Protein 3SY1 (pdb70)

Radius of gyration: 16.98 Å; Cα contacts (8 Å, |Δi|>4): 430; chains: 1; bounding box: 40×41×45 Å

Nearest PDB structures (foldseek):
  3sy1-assembly1_A  TM=1.004E+00  e=2.330E-46  Escherichia coli K-12
  7ubp-assembly1_A  TM=1.000E+00  e=3.540E-42  Escherichia coli
  7uat-assembly1_A  TM=1.000E+00  e=3.975E-42  Escherichia coli
  1w8g-assembly1_A  TM=1.001E+00  e=5.313E-42  Escherichia coli K-12
  7uau-assembly1_A  TM=1.001E+00  e=1.066E-41  Escherichia coli

GO terms:
  GO:0005829 cytosol (C, IDA)
  GO:0030170 pyridoxal phosphate binding (F, IDA)

Organism: Escherichia coli (strain K12) (NCBI:txid83333)

B-factor: mean 14.1, std 10.03, range [3.74, 104.75]

Foldseek 3Di:
DADQLLVLVVVVLVVLQVLQVVLVHHSLLAAEEEEQEPHDLVLVVSVVVSPDAHYEYADQVRQLVSQVVCVVVVDDRHAYEYEHDDDPVRLLSCLDGHQEYAFDADLVSLQSSLVNRDPVDAAREYAQEAAQADPPDPGGHHLVCCVVNVVSSCPRVSYDYQYHEYDYDDDDDLVVLLVSLLVRLVSLVVVPVPDPNNRAYEYEEPVSSSSNSSNPHRYYYYYCSNRND

Secondary structure (DSSP, 8-state):
---HHHHHHHHHHHHHHHHHHHTT--GGG-EEEEE-TT--HHHHHHHHHTT--EEEESSHHHHHHHHHHHHHHT--S-EEEE-SPPPGGGHHHHHHH-SEEEEE--HHHHHHHHHHS-TTSPPEEEEEEB--S-TT--SSB-GGGHHHHHHHHTT-TTEEEEEEE--PPP-S-HHHHHHHHHHHHHHHHHHHTTSTT--EEE---STTHHHHHHHT--EEEESHHHH--

CATH classification: 3.20.20.10

Solvent-accessible surface area: 11160 Å² total; per-residue (Å²): 247,117,57,113,17,14,90,35,0,45,87,8,84,95,93,9,39,55,1,0,88,149,48,73,37,49,42,147,82,15,53,20,1,0,27,0,81,94,40,80,26,76,13,0,44,68,0,23,123,25,45,9,101,15,0,6,1,58,116,4,89,48,0,0,71,13,3,94,76,3,114,148,116,52,50,114,58,28,69,10,3,1,31,0,74,7,85,54,123,85,0,132,49,0,0,65,33,2,46,10,0,18,16,1,27,77,77,180,3,0,47,87,0,15,105,19,16,29,100,142,55,90,52,0,20,0,0,0,13,0,17,28,39,32,169,149,36,196,45,12,13,99,67,102,87,7,90,144,13,0,43,28,1,48,141,25,106,62,14,98,7,47,0,0,4,11,102,25,28,135,59,104,102,112,111,101,26,69,55,6,4,102,62,0,19,92,16,10,53,22,0,101,115,119,46,93,71,13,68,6,0,13,5,8,91,55,137,27,10,65,1,1,0,38,18,21,0,24,12,0,34,2,20,97,41,0,25,29,127

Structure (mmCIF, N/CA/C/O backbone):
data_3SY1
#
_entry.id   3SY1
#
_cell.length_a   53.715
_cell.length_b   61.695
_cell.length_c   83.234
_cell.angle_alpha   90.000
_cell.angle_beta   90.000
_cell.angle_gamma   90.000
#
_symmetry.space_group_name_H-M   'P 21 21 21'
#
loop_
_entity.id
_entity.type
_entity.pdbx_description
1 polymer 'UPF0001 protein yggS'
2 non-polymer '2-(N-MORPHOLINO)-ETHANESULFONIC ACID'
3 non-polymer 'ACETIC ACID'
4 water water
#
loop_
_atom_site.group_PDB
_atom_site.id
_atom_site.type_symbol
_atom_site.label_atom_id
_atom_site.label_alt_id
_atom_site.label_comp_id
_atom_site.label_asym_id
_atom_site.label_entity_id
_atom_site.label_seq_id
_atom_site.pdbx_PDB_ins_code
_atom_site.Cartn_x
_atom_site.Cartn_y
_atom_site.Cartn_z
_atom_site.occupancy
_atom_site.B_iso_or_equiv
_atom_site.auth_seq_id
_atom_site.auth_comp_id
_atom_site.auth_asym_id
_atom_site.auth_atom_id
_atom_site.pdbx_PDB_model_num
ATOM 1 N N . MET A 1 1 ? -7.411 9.243 47.199 1.00 16.43 1 MET A N 1
ATOM 2 C CA . MET A 1 1 ? -5.972 8.990 47.204 1.00 13.22 1 MET A CA 1
ATOM 3 C C . MET A 1 1 ? -5.323 9.661 45.984 1.00 12.84 1 MET A C 1
ATOM 4 O O . MET A 1 1 ? -5.998 9.974 45.007 1.00 14.18 1 MET A O 1
ATOM 9 N N . MET A 1 2 ? -4.020 9.914 46.068 1.00 11.38 2 MET A N 1
ATOM 10 C CA . MET A 1 2 ? -3.234 10.405 44.934 1.00 10.18 2 MET A CA 1
ATOM 11 C C . MET A 1 2 ? -1.956 9.584 44.913 1.00 9.12 2 MET A C 1
ATOM 12 O O . MET A 1 2 ? -1.465 9.192 45.964 1.00 10.61 2 MET A O 1
ATOM 17 N N . ASN A 1 3 ? -1.381 9.332 43.744 1.00 8.03 3 ASN A N 1
ATOM 18 C CA . ASN A 1 3 ? -0.042 8.752 43.757 1.00 7.47 3 ASN A CA 1
ATOM 19 C C . ASN A 1 3 ? 0.986 9.784 44.243 1.00 7.91 3 ASN A C 1
ATOM 20 O O . ASN A 1 3 ? 0.696 10.980 44.286 1.00 7.88 3 ASN A O 1
ATOM 25 N N . ASP A 1 4 ? 2.171 9.324 44.637 1.00 7.16 4 ASP A N 1
ATOM 26 C CA . ASP A 1 4 ? 3.180 10.223 45.203 1.00 7.40 4 ASP A CA 1
ATOM 27 C C . ASP A 1 4 ? 3.567 11.356 44.259 1.00 6.70 4 ASP A C 1
ATOM 28 O O . ASP A 1 4 ? 3.687 12.509 44.676 1.00 7.38 4 ASP A O 1
ATOM 33 N N . ILE A 1 5 ? 3.781 11.035 42.986 1.00 6.59 5 ILE A N 1
ATOM 34 C CA . ILE A 1 5 ? 4.211 12.056 42.040 1.00 6.46 5 ILE A CA 1
ATOM 35 C C . ILE A 1 5 ? 3.137 13.144 41.885 1.00 6.26 5 ILE A C 1
ATOM 36 O O . ILE A 1 5 ? 3.436 14.340 41.880 1.00 6.26 5 ILE A O 1
ATOM 41 N N . ALA A 1 6 ? 1.879 12.732 41.795 1.00 7.14 6 ALA A N 1
ATOM 42 C CA . ALA A 1 6 ? 0.794 13.695 41.665 1.00 6.68 6 ALA A CA 1
ATOM 43 C C . ALA A 1 6 ? 0.665 14.540 42.927 1.00 7.00 6 ALA A C 1
ATOM 44 O O . ALA A 1 6 ? 0.488 15.754 42.857 1.00 7.04 6 ALA A O 1
ATOM 46 N N . HIS A 1 7 ? 0.779 13.894 44.081 1.00 6.58 7 HIS A N 1
ATOM 47 C CA . HIS A 1 7 ? 0.740 14.602 45.351 1.00 6.75 7 HIS A CA 1
ATOM 48 C C . HIS A 1 7 ? 1.866 15.632 45.409 1.00 6.24 7 HIS A C 1
ATOM 49 O O . HIS A 1 7 ? 1.654 16.796 45.776 1.00 6.99 7 HIS A O 1
ATOM 56 N N . ASN A 1 8 ? 3.073 15.197 45.059 1.00 5.43 8 ASN A N 1
ATOM 57 C CA . ASN A 1 8 ? 4.228 16.080 45.100 1.00 6.15 8 ASN A CA 1
ATOM 58 C C . ASN A 1 8 ? 4.105 17.250 44.133 1.00 6.12 8 ASN A C 1
ATOM 59 O O . ASN A 1 8 ? 4.465 18.374 44.470 1.00 6.80 8 ASN A O 1
ATOM 64 N N . LEU A 1 9 ? 3.602 16.987 42.929 1.00 5.88 9 LEU A N 1
ATOM 65 C CA . LEU A 1 9 ? 3.393 18.067 41.976 1.00 6.39 9 LEU A CA 1
ATOM 66 C C . LEU A 1 9 ? 2.417 19.093 42.534 1.00 6.81 9 LEU A C 1
ATOM 67 O O . LEU A 1 9 ? 2.626 20.295 42.398 1.00 7.34 9 LEU A O 1
ATOM 72 N N . ALA A 1 10 ? 1.358 18.622 43.182 1.00 6.82 10 ALA A N 1
ATOM 73 C CA . ALA A 1 10 ? 0.382 19.552 43.736 1.00 7.49 10 ALA A CA 1
ATOM 74 C C . ALA A 1 10 ? 1.027 20.410 44.826 1.00 7.36 10 ALA A C 1
ATOM 75 O O . ALA A 1 10 ? 0.761 21.616 44.924 1.00 8.08 10 ALA A O 1
ATOM 77 N N . GLN A 1 11 ? 1.877 19.785 45.637 1.00 7.35 11 GLN A N 1
ATOM 78 C CA . GLN A 1 11 ? 2.555 20.492 46.716 1.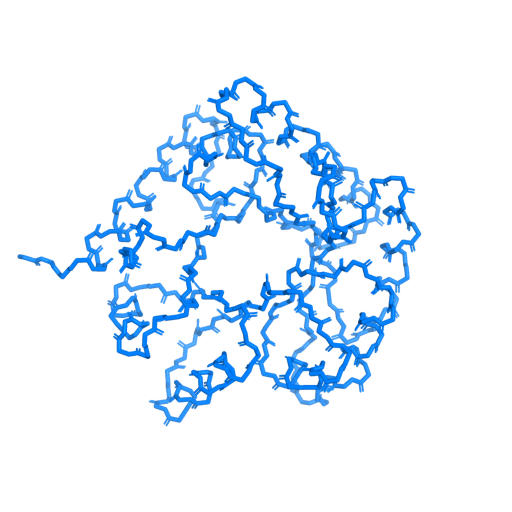00 8.11 11 GLN A CA 1
ATOM 79 C C . GLN A 1 11 ? 3.495 21.558 46.171 1.00 7.11 11 GLN A C 1
ATOM 80 O O . GLN A 1 11 ? 3.510 22.709 46.633 1.00 7.56 11 GLN A O 1
ATOM 86 N N . VAL A 1 12 ? 4.291 21.177 45.181 1.00 6.67 12 VAL A N 1
ATOM 87 C CA . VAL A 1 12 ? 5.255 22.107 44.613 1.00 6.73 12 VAL A CA 1
ATOM 88 C C . VAL A 1 12 ? 4.553 23.273 43.903 1.00 6.59 12 VAL A C 1
ATOM 89 O O . VAL A 1 12 ? 4.934 24.426 44.060 1.00 6.62 12 VAL A O 1
ATOM 93 N N . ARG A 1 13 ? 3.519 22.970 43.129 1.00 6.75 13 ARG A N 1
ATOM 94 C CA . ARG A 1 13 ? 2.759 24.014 42.444 1.00 6.73 13 ARG A CA 1
ATOM 95 C C . ARG A 1 13 ? 2.143 24.993 43.437 1.00 7.43 13 ARG A C 1
ATOM 96 O O . ARG A 1 13 ? 2.116 26.201 43.194 1.00 7.85 13 ARG A O 1
ATOM 104 N N . ASP A 1 14 ? 1.652 24.476 44.562 1.00 7.57 14 ASP A N 1
ATOM 105 C CA . ASP A 1 14 ? 1.046 25.336 45.566 1.00 8.69 14 ASP A CA 1
ATOM 106 C C . ASP A 1 14 ? 2.077 26.248 46.218 1.00 8.21 14 ASP A C 1
ATOM 107 O O . ASP A 1 14 ? 1.808 27.427 46.451 1.00 8.18 14 ASP A O 1
ATOM 112 N N . LYS A 1 15 ? 3.265 25.716 46.497 1.00 7.87 15 LYS A N 1
ATOM 113 C CA . LYS A 1 15 ? 4.339 26.538 47.055 1.00 8.41 15 LYS A CA 1
ATOM 114 C C . LYS A 1 15 ? 4.750 27.636 46.080 1.00 7.66 15 LYS A C 1
ATOM 115 O O . LYS A 1 15 ? 4.978 28.772 46.482 1.00 8.50 15 LYS A O 1
ATOM 121 N N . ILE A 1 16 ? 4.843 27.296 44.795 1.00 6.47 16 ILE A N 1
ATOM 122 C CA . ILE A 1 16 ? 5.183 28.287 43.784 1.00 7.63 16 ILE A CA 1
ATOM 123 C C . ILE A 1 16 ? 4.113 29.361 43.704 1.00 7.95 16 ILE A C 1
ATOM 124 O O . ILE A 1 16 ? 4.427 30.550 43.662 1.00 8.35 16 ILE A O 1
ATOM 129 N N . SER A 1 17 ? 2.854 28.936 43.687 1.00 7.78 17 SER A N 1
ATOM 130 C CA . SER A 1 17 ? 1.739 29.870 43.611 1.00 9.29 17 SER A CA 1
ATOM 131 C C . SER A 1 17 ? 1.746 30.842 44.787 1.00 8.44 17 SER A C 1
ATOM 132 O O . SER A 1 17 ? 1.604 32.051 44.609 1.00 9.07 17 SER A O 1
ATOM 135 N N . ALA A 1 18 ? 1.910 30.308 45.992 1.00 8.05 18 ALA A N 1
ATOM 136 C CA . ALA A 1 18 ? 1.950 31.142 47.187 1.00 8.14 18 ALA A CA 1
ATOM 137 C C . ALA A 1 18 ? 3.114 32.128 47.159 1.00 8.15 18 ALA A C 1
ATOM 138 O O . ALA A 1 18 ? 2.963 33.273 47.567 1.00 9.73 18 ALA A O 1
ATOM 140 N N . ALA A 1 19 ? 4.275 31.684 46.682 1.00 7.18 19 ALA A N 1
ATOM 141 C CA . ALA A 1 19 ? 5.436 32.570 46.612 1.00 7.03 19 ALA A CA 1
ATOM 142 C C . ALA A 1 19 ? 5.203 33.690 45.604 1.00 7.46 19 ALA A C 1
ATOM 143 O O . ALA A 1 19 ? 5.516 34.850 45.868 1.00 8.96 19 ALA A O 1
ATOM 145 N N . ALA A 1 20 ? 4.645 33.342 44.449 1.00 7.57 20 ALA A N 1
ATOM 146 C CA . ALA A 1 20 ? 4.346 34.348 43.437 1.00 7.97 20 ALA A CA 1
ATOM 147 C C . ALA A 1 20 ? 3.409 35.405 44.006 1.00 8.98 20 ALA A C 1
ATOM 148 O O . ALA A 1 20 ? 3.699 36.597 43.965 1.00 9.82 20 ALA A O 1
ATOM 150 N N . THR A 1 21 ? 2.286 34.959 44.556 1.00 9.35 21 THR A N 1
ATOM 151 C CA . THR A 1 21 ? 1.291 35.868 45.093 1.00 10.67 21 THR A CA 1
ATOM 152 C C . THR A 1 21 ? 1.893 36.751 46.183 1.00 11.29 21 THR A C 1
ATOM 153 O O . THR A 1 21 ? 1.655 37.954 46.220 1.00 12.86 21 THR A O 1
ATOM 157 N N . ARG A 1 22 ? 2.704 36.148 47.046 1.00 11.11 22 ARG A N 1
ATOM 158 C CA . ARG A 1 22 ? 3.300 36.873 48.155 1.00 12.29 22 ARG A CA 1
ATOM 159 C C . ARG A 1 22 ? 4.159 38.037 47.669 1.00 12.82 22 ARG A C 1
ATOM 160 O O . ARG A 1 22 ? 4.232 39.077 48.328 1.00 15.12 22 ARG A O 1
ATOM 168 N N . CYS A 1 23 ? 4.809 37.864 46.519 1.00 12.62 23 CYS A N 1
ATOM 169 C CA A CYS A 1 23 ? 5.668 38.943 46.029 0.52 13.19 23 CYS A CA 1
ATOM 170 C CA B CYS A 1 23 ? 5.709 38.856 45.950 0.48 13.54 23 CYS A CA 1
ATOM 171 C C . CYS A 1 23 ? 5.014 39.757 44.918 1.00 14.01 23 CYS A C 1
ATOM 172 O O . CYS A 1 23 ? 5.681 40.479 44.178 1.00 16.24 23 CYS A O 1
ATOM 177 N N . GLY A 1 24 ? 3.689 39.673 44.832 1.00 13.44 24 GLY A N 1
ATOM 178 C CA . GLY A 1 24 ? 2.930 40.526 43.929 1.00 13.66 24 GLY A CA 1
ATOM 179 C C . GLY A 1 24 ? 2.918 40.091 42.478 1.00 14.34 24 GLY A C 1
ATOM 180 O O . GLY A 1 24 ? 2.616 40.881 41.582 1.00 16.01 24 GLY A O 1
ATOM 181 N N . ARG A 1 25 ? 3.229 38.826 42.246 1.00 12.67 25 ARG A N 1
ATOM 182 C CA . ARG A 1 25 ? 3.276 38.281 40.899 1.00 11.56 25 ARG A CA 1
ATOM 183 C C . ARG A 1 25 ? 2.112 37.322 40.704 1.00 11.39 25 ARG A C 1
ATOM 184 O O . ARG A 1 25 ? 1.598 36.766 41.665 1.00 13.21 25 ARG A O 1
ATOM 192 N N . SER A 1 26 ? 1.677 37.135 39.464 1.00 10.88 26 SER A N 1
ATOM 193 C CA . SER A 1 26 ? 0.711 36.084 39.185 1.00 11.16 26 SER A CA 1
ATOM 194 C C . SER A 1 26 ? 1.407 34.727 39.186 1.00 10.79 26 SER A C 1
ATOM 195 O O . SER A 1 26 ? 2.505 34.598 38.657 1.00 10.67 26 SER A O 1
ATOM 198 N N . PRO A 1 27 ? 0.768 33.701 39.773 1.00 10.60 27 PRO A N 1
ATOM 199 C CA . PRO A 1 27 ? 1.349 32.356 39.721 1.00 11.06 27 PRO A CA 1
ATOM 200 C C . PRO A 1 27 ? 1.671 31.928 38.295 1.00 11.68 27 PRO A C 1
ATOM 201 O O . PRO A 1 27 ? 2.598 31.151 38.097 1.00 11.76 27 PRO A O 1
ATOM 205 N N . GLU A 1 28 ? 0.922 32.444 37.324 1.00 12.15 28 GLU A N 1
ATOM 206 C CA . GLU A 1 28 ? 1.121 32.069 35.929 1.00 13.93 28 GLU A CA 1
ATOM 207 C C . GLU A 1 28 ? 2.452 32.571 35.367 1.00 12.48 28 GLU A C 1
ATOM 208 O O . GLU A 1 28 ? 2.896 32.122 34.312 1.00 13.39 28 GLU A O 1
ATOM 214 N N . GLU A 1 29 ? 3.091 33.493 36.080 1.00 9.87 29 GLU A N 1
ATOM 215 C CA . GLU A 1 29 ? 4.390 34.001 35.657 1.00 9.41 29 GLU A CA 1
ATOM 216 C C . GLU A 1 29 ? 5.503 32.987 35.842 1.00 9.08 29 GLU A C 1
ATOM 217 O O . GLU A 1 29 ? 6.575 33.136 35.262 1.00 9.77 29 GLU A O 1
ATOM 223 N N . ILE A 1 30 ? 5.258 31.961 36.653 1.00 9.13 30 ILE A N 1
ATOM 224 C CA . ILE A 1 30 ? 6.304 30.991 36.956 1.00 9.09 30 ILE A CA 1
ATOM 225 C C . ILE A 1 30 ? 6.005 29.647 36.321 1.00 8.94 30 ILE A C 1
ATOM 226 O O . ILE A 1 30 ? 4.948 29.067 36.550 1.00 11.20 30 ILE A O 1
ATOM 231 N N . THR A 1 31 ? 6.953 29.145 35.538 1.00 7.41 31 THR A N 1
ATOM 232 C CA . THR A 1 31 ? 6.820 27.846 34.908 1.00 7.52 31 THR A CA 1
ATOM 233 C C . THR A 1 31 ? 7.559 26.796 35.732 1.00 6.96 31 THR A C 1
ATOM 234 O O . THR A 1 31 ? 8.746 26.958 36.029 1.00 8.31 31 THR A O 1
ATOM 238 N N . LEU A 1 32 ? 6.854 25.732 36.109 1.00 6.60 32 LEU A N 1
ATOM 239 C CA . LEU A 1 32 ? 7.464 24.604 36.789 1.00 6.13 32 LEU A CA 1
ATOM 240 C C . LEU A 1 32 ? 7.961 23.587 35.771 1.00 6.22 32 LEU A C 1
ATOM 241 O O . LEU A 1 32 ? 7.187 23.099 34.939 1.00 7.00 32 LEU A O 1
ATOM 246 N N . VAL A 1 33 ?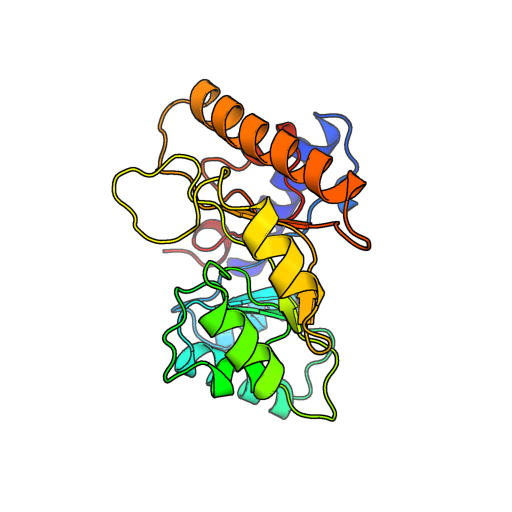 9.245 23.255 35.853 1.00 6.00 33 VAL A N 1
ATOM 247 C CA . VAL A 1 33 ? 9.829 22.221 35.014 1.00 6.24 33 VAL A CA 1
ATOM 248 C C . VAL A 1 33 ? 10.169 21.048 35.924 1.00 5.05 33 VAL A C 1
ATOM 249 O O . VAL A 1 33 ? 10.814 21.229 36.958 1.00 6.21 33 VAL A O 1
ATOM 253 N N . ALA A 1 34 ? 9.726 19.853 35.552 1.00 5.52 34 ALA A N 1
ATOM 254 C CA . ALA A 1 34 ? 10.024 18.649 36.324 1.00 4.59 34 ALA A CA 1
ATOM 255 C C . ALA A 1 34 ? 11.319 18.026 35.831 1.00 5.45 34 ALA A C 1
ATOM 256 O O . ALA A 1 34 ? 11.426 17.634 34.665 1.00 6.08 34 ALA A O 1
ATOM 258 N N . VAL A 1 35 ? 12.299 17.935 36.722 1.00 5.25 35 VAL A N 1
ATOM 259 C CA . VAL A 1 35 ? 13.598 17.371 36.374 1.00 5.16 35 VAL A CA 1
ATOM 260 C C . VAL A 1 35 ? 13.525 15.857 36.485 1.00 5.41 35 VAL A C 1
ATOM 261 O O . VAL A 1 35 ? 13.458 15.303 37.580 1.00 5.88 35 VAL A O 1
ATOM 265 N N . SER A 1 36 ? 13.507 15.191 35.335 1.00 4.97 36 SER A N 1
ATOM 266 C CA . SER A 1 36 ? 13.232 13.758 35.296 1.00 5.02 36 SER A CA 1
ATOM 267 C C . SER A 1 36 ? 14.469 12.890 35.067 1.00 5.88 36 SER A C 1
ATOM 268 O O . SER A 1 36 ? 14.359 11.676 34.895 1.00 6.13 36 SER A O 1
ATOM 271 N N . LYS A 1 37 ? 15.648 13.504 35.094 1.00 6.29 37 LYS A N 1
ATOM 272 C CA . LYS A 1 37 ? 16.879 12.738 34.937 1.00 6.53 37 LYS A CA 1
ATOM 273 C C . LYS A 1 37 ? 16.922 11.585 35.940 1.00 6.85 37 LYS A C 1
ATOM 274 O O . LYS A 1 37 ? 16.570 11.757 37.110 1.00 7.86 37 LYS A O 1
ATOM 280 N N . THR A 1 38 ? 17.361 10.425 35.455 1.00 6.71 38 THR A N 1
ATOM 281 C CA . THR A 1 38 ? 17.477 9.173 36.221 1.00 8.28 38 THR A CA 1
ATOM 282 C C . THR A 1 38 ? 16.152 8.510 36.586 1.00 9.05 38 THR A C 1
ATOM 283 O O . THR A 1 38 ? 16.149 7.423 37.163 1.00 12.23 38 THR A O 1
ATOM 287 N N . LYS A 1 39 ? 15.034 9.147 36.245 1.00 7.16 39 LYS A N 1
ATOM 288 C CA . LYS A 1 39 ? 13.721 8.569 36.538 1.00 7.79 39 LYS A CA 1
ATOM 289 C C . LYS A 1 39 ? 13.160 7.882 35.295 1.00 8.23 39 LYS A C 1
ATOM 290 O O . LYS A 1 39 ? 13.358 8.357 34.186 1.00 9.47 39 LYS A O 1
ATOM 296 N N . PRO A 1 40 ? 12.463 6.753 35.471 1.00 8.10 40 PRO A N 1
ATOM 297 C CA . PRO A 1 40 ? 11.998 6.010 34.292 1.00 8.13 40 PRO A CA 1
ATOM 298 C C . PRO A 1 40 ? 10.844 6.691 33.564 1.00 7.61 40 PRO A C 1
ATOM 299 O O . PRO A 1 40 ? 10.173 7.569 34.124 1.00 7.64 40 PRO A O 1
ATOM 303 N N . ALA A 1 41 ? 10.624 6.281 32.319 1.00 7.87 41 ALA A N 1
ATOM 304 C CA . ALA A 1 41 ? 9.494 6.781 31.556 1.00 8.29 41 ALA A CA 1
ATOM 305 C C . ALA A 1 41 ? 8.182 6.629 32.324 1.00 7.96 41 ALA A C 1
ATOM 306 O O . ALA A 1 41 ? 7.308 7.476 32.215 1.00 9.70 41 ALA A O 1
ATOM 308 N N . SER A 1 42 ? 8.039 5.555 33.097 1.00 7.53 42 SER A N 1
ATOM 309 C CA . SER A 1 42 ? 6.811 5.356 33.873 1.00 8.19 42 SER A CA 1
ATOM 310 C C . SER A 1 42 ? 6.577 6.493 34.876 1.00 7.83 42 SER A C 1
ATOM 311 O O . SER A 1 42 ? 5.437 6.848 35.161 1.00 8.35 42 SER A O 1
ATOM 314 N N . ALA A 1 43 ? 7.653 7.078 35.400 1.00 7.09 43 ALA A N 1
ATOM 315 C CA . ALA A 1 43 ? 7.523 8.179 36.353 1.00 7.01 43 ALA A CA 1
ATOM 316 C C . ALA A 1 43 ? 7.067 9.431 35.612 1.00 7.01 43 ALA A C 1
ATOM 317 O O . ALA A 1 43 ? 6.200 10.170 36.084 1.00 7.65 43 ALA A O 1
ATOM 319 N N . ILE A 1 44 ? 7.658 9.675 34.444 1.00 6.58 44 ILE A N 1
ATOM 320 C CA . ILE A 1 44 ? 7.242 10.798 33.617 1.00 7.08 44 ILE A CA 1
ATOM 321 C C . ILE A 1 44 ? 5.772 10.641 33.220 1.00 7.32 44 ILE A C 1
ATOM 322 O O . ILE A 1 44 ? 5.014 11.606 33.221 1.00 6.62 44 ILE A O 1
ATOM 327 N N . ALA A 1 45 ? 5.364 9.415 32.912 1.00 7.91 45 ALA A N 1
ATOM 328 C CA . ALA A 1 45 ? 3.976 9.149 32.556 1.00 7.81 45 ALA A CA 1
ATOM 329 C C . ALA A 1 45 ? 3.025 9.517 33.706 1.00 7.22 45 ALA A C 1
ATOM 330 O O . ALA A 1 45 ? 1.958 10.079 33.471 1.00 8.21 45 ALA A O 1
ATOM 332 N N . GLU A 1 46 ? 3.396 9.205 34.949 1.00 8.00 46 GLU A N 1
ATOM 333 C CA . GLU A 1 46 ? 2.568 9.636 36.076 1.00 8.04 46 GLU A CA 1
ATOM 334 C C . GLU A 1 46 ? 2.494 11.149 36.166 1.00 7.47 46 GLU A C 1
ATOM 335 O O . GLU A 1 46 ? 1.437 11.706 36.453 1.00 9.15 46 GLU A O 1
ATOM 341 N N . ALA A 1 47 ? 3.618 11.820 35.926 1.00 6.97 47 ALA A N 1
ATOM 342 C CA . ALA A 1 47 ? 3.627 13.275 35.955 1.00 6.65 47 ALA A CA 1
ATOM 343 C C . ALA A 1 47 ? 2.726 13.852 34.867 1.00 7.27 47 ALA A C 1
ATOM 344 O O . ALA A 1 47 ? 1.984 14.801 35.112 1.00 7.64 47 ALA A O 1
ATOM 346 N N . ILE A 1 48 ? 2.784 13.268 33.674 1.00 6.74 48 ILE A N 1
ATOM 347 C CA . ILE A 1 48 ? 1.925 13.691 32.575 1.00 6.94 48 ILE A CA 1
ATOM 348 C C . ILE A 1 48 ? 0.440 13.507 32.921 1.00 7.81 48 ILE A C 1
ATOM 349 O O . ILE A 1 48 ? -0.386 14.375 32.639 1.00 8.79 48 ILE A O 1
ATOM 354 N N . ASP A 1 49 ? 0.117 12.386 33.562 1.00 8.79 49 ASP A N 1
ATOM 355 C CA . ASP A 1 49 ? -1.250 12.087 33.979 1.00 9.80 49 ASP A CA 1
ATOM 356 C C . ASP A 1 49 ? -1.715 13.125 35.011 1.00 9.71 49 ASP A C 1
ATOM 357 O O . ASP A 1 49 ? -2.909 13.409 35.123 1.00 12.04 49 ASP A O 1
ATOM 362 N N . ALA A 1 50 ? -0.758 13.713 35.731 1.00 9.11 50 ALA A N 1
ATOM 363 C CA . ALA A 1 50 ? -1.038 14.767 36.712 1.00 9.35 50 ALA A CA 1
ATOM 364 C C . ALA A 1 50 ? -0.845 16.168 36.118 1.00 10.70 50 ALA A C 1
ATOM 365 O O . ALA A 1 50 ? -0.658 17.149 36.852 1.00 13.00 50 ALA A O 1
ATOM 367 N N . GLY A 1 51 ? -0.864 16.259 34.792 1.00 9.56 51 GLY A N 1
ATOM 368 C CA . GLY A 1 51 ? -0.900 17.544 34.114 1.00 9.40 51 GLY A CA 1
ATOM 369 C C . GLY A 1 51 ? 0.433 18.193 33.778 1.00 8.82 51 GLY A C 1
ATOM 370 O O . GLY A 1 51 ? 0.457 19.257 33.171 1.00 10.51 51 GLY A O 1
ATOM 371 N N . GLN A 1 52 ? 1.540 17.573 34.176 1.00 7.19 52 GLN A N 1
ATOM 372 C CA . GLN A 1 52 ? 2.855 18.146 33.899 1.00 7.11 52 GLN A CA 1
ATOM 373 C C . GLN A 1 52 ? 3.201 17.965 32.422 1.00 7.51 52 GLN A C 1
ATOM 374 O O . GLN A 1 52 ? 2.975 16.898 31.851 1.00 7.85 52 GLN A O 1
ATOM 380 N N . ARG A 1 53 ? 3.731 19.013 31.799 1.00 6.94 53 ARG A N 1
ATOM 381 C CA . ARG A 1 53 ? 4.048 18.950 30.372 1.00 7.88 53 ARG A CA 1
ATOM 382 C C . ARG A 1 53 ? 5.501 19.268 30.032 1.00 7.50 53 ARG A C 1
ATOM 383 O O . ARG A 1 53 ? 5.978 18.912 28.951 1.00 9.16 53 ARG A O 1
ATOM 391 N N . GLN A 1 54 ? 6.202 19.949 30.932 1.00 6.59 54 GLN A N 1
ATOM 392 C CA . GLN A 1 54 ? 7.579 20.336 30.652 1.00 6.33 54 GLN A CA 1
ATOM 393 C C . GLN A 1 54 ? 8.539 19.586 31.557 1.00 5.27 54 GLN A C 1
ATOM 394 O O . GLN A 1 54 ? 8.377 19.5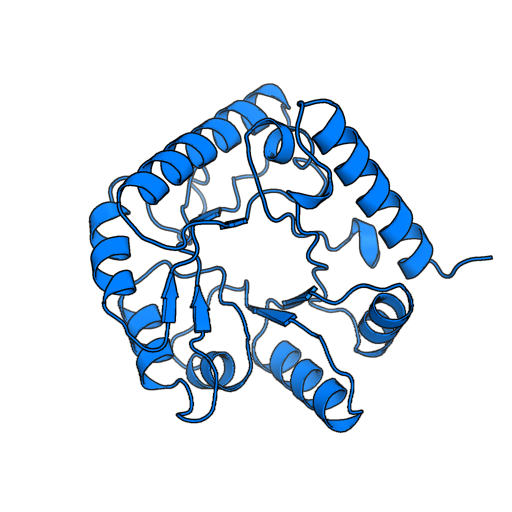71 32.781 1.00 5.97 54 GLN A O 1
ATOM 400 N N . PHE A 1 55 ? 9.535 18.968 30.929 1.00 4.97 55 PHE A N 1
ATOM 401 C CA . PHE A 1 55 ? 10.489 18.099 31.602 1.00 5.21 55 PHE A CA 1
ATOM 402 C C . PHE A 1 55 ? 11.907 18.461 31.243 1.00 5.25 55 PHE A C 1
ATOM 403 O O . PHE A 1 55 ? 12.172 18.911 30.130 1.00 6.74 55 PHE A O 1
ATOM 411 N N . SER A 1 56 ? 12.811 18.276 32.197 1.00 5.62 56 SER A N 1
ATOM 412 C CA . SER A 1 56 ? 14.231 18.550 31.997 1.00 6.35 56 SER A CA 1
ATOM 413 C C . SER A 1 56 ? 15.028 17.266 32.111 1.00 6.96 56 SER A C 1
ATOM 414 O O . SER A 1 56 ? 14.826 16.475 33.034 1.00 8.29 56 SER A O 1
ATOM 417 N N . GLU A 1 57 ? 15.935 17.067 31.165 1.00 5.28 57 GLU A N 1
ATOM 418 C CA . GLU A 1 57 ? 16.817 15.907 31.149 1.00 4.93 57 GLU A CA 1
ATOM 419 C C . GLU A 1 57 ? 18.265 16.380 31.097 1.00 5.43 57 GLU A C 1
ATOM 420 O O . GLU A 1 57 ? 18.566 17.435 30.519 1.00 6.65 57 GLU A O 1
ATOM 426 N N . HIS A 1 58 ? 19.149 15.601 31.713 1.00 5.61 58 HIS A N 1
ATOM 427 C CA . HIS A 1 58 ? 20.541 15.994 31.906 1.00 6.39 58 HIS A CA 1
ATOM 428 C C . HIS A 1 58 ? 21.493 15.196 31.018 1.00 5.97 58 HIS A C 1
ATOM 429 O O . HIS A 1 58 ? 22.612 15.644 30.729 1.00 6.91 58 HIS A O 1
ATOM 436 N N . TYR A 1 59 ? 21.042 14.021 30.588 1.00 5.60 59 TYR A N 1
ATOM 437 C CA . TYR A 1 59 ? 21.865 13.119 29.793 1.00 6.41 59 TYR A CA 1
ATOM 438 C C . TYR A 1 59 ? 21.217 12.911 28.436 1.00 6.75 59 TYR A C 1
ATOM 439 O O . TYR A 1 59 ? 20.025 12.648 28.351 1.00 7.39 59 TYR A O 1
ATOM 448 N N . VAL A 1 60 ? 22.008 13.037 27.378 1.00 6.65 60 VAL A N 1
ATOM 449 C CA . VAL A 1 60 ? 21.460 13.119 26.029 1.00 7.33 60 VAL A CA 1
ATOM 450 C C . VAL A 1 60 ? 20.745 11.841 25.591 1.00 7.29 60 VAL A C 1
ATOM 451 O O . VAL A 1 60 ? 19.584 11.889 25.184 1.00 7.73 60 VAL A O 1
ATOM 455 N N . GLN A 1 61 ? 21.411 10.691 25.682 1.00 7.56 61 GLN A N 1
ATOM 456 C CA . GLN A 1 61 ? 20.783 9.464 25.214 1.00 7.60 61 GLN A CA 1
ATOM 457 C C . GLN A 1 61 ? 19.530 9.125 26.018 1.00 6.74 61 GLN A C 1
ATOM 458 O O . GLN A 1 61 ? 18.494 8.772 25.449 1.00 7.34 61 GLN A O 1
ATOM 464 N N . GLU A 1 62 ? 19.626 9.236 27.342 1.00 6.42 62 GLU A N 1
ATOM 465 C CA . GLU A 1 62 ? 18.480 8.989 28.202 1.00 6.47 62 GLU A CA 1
ATOM 466 C C . GLU A 1 62 ? 17.312 9.875 27.778 1.00 5.63 62 GLU A C 1
ATOM 467 O O . GLU A 1 62 ? 16.175 9.413 27.629 1.00 7.03 62 GLU A O 1
ATOM 473 N N . GLY A 1 63 ? 17.589 11.163 27.600 1.00 5.54 63 GLY A N 1
ATOM 474 C CA . GLY A 1 63 ? 16.547 12.093 27.209 1.00 5.55 63 GLY A CA 1
ATOM 475 C C . GLY A 1 63 ? 15.934 11.793 25.849 1.00 6.27 63 GLY A C 1
ATOM 476 O O . GLY A 1 63 ? 14.716 11.803 25.688 1.00 7.17 63 GLY A O 1
ATOM 477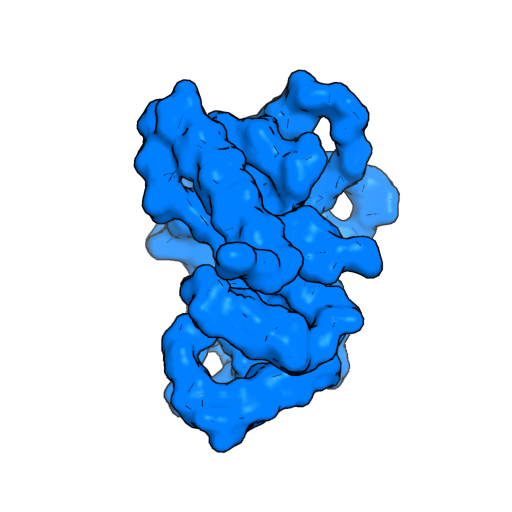 N N . VAL A 1 64 ? 16.778 11.523 24.863 1.00 6.52 64 VAL A N 1
ATOM 478 C CA . VAL A 1 64 ? 16.297 11.205 23.528 1.00 6.63 64 VAL A CA 1
ATOM 479 C C . VAL A 1 64 ? 15.431 9.949 23.537 1.00 6.90 64 VAL A C 1
ATOM 480 O O . VAL A 1 64 ? 14.398 9.897 22.868 1.00 8.13 64 VAL A O 1
ATOM 484 N N . ASP A 1 65 ? 15.832 8.940 24.304 1.00 6.81 65 ASP A N 1
ATOM 485 C CA . ASP A 1 65 ? 15.040 7.714 24.363 1.00 8.24 65 ASP A CA 1
ATOM 486 C C . ASP A 1 65 ? 13.653 7.999 24.942 1.00 7.68 65 ASP A C 1
ATOM 487 O O . ASP A 1 65 ? 12.651 7.477 24.466 1.00 8.66 65 ASP A O 1
ATOM 492 N N . LYS A 1 66 ? 13.592 8.856 25.955 1.00 6.92 66 LYS A N 1
ATOM 493 C CA . LYS A 1 66 ? 12.313 9.232 26.535 1.00 6.22 66 LYS A CA 1
ATOM 494 C C . LYS A 1 66 ? 11.468 10.031 25.547 1.00 6.56 66 LYS A C 1
ATOM 495 O O . LYS A 1 66 ? 10.267 9.802 25.418 1.00 7.44 66 LYS A O 1
ATOM 501 N N . ILE A 1 67 ? 12.096 10.977 24.860 1.00 6.24 67 ILE A N 1
ATOM 502 C CA . ILE A 1 67 ? 11.382 11.790 23.882 1.00 7.30 67 ILE A CA 1
ATOM 503 C C . ILE A 1 67 ? 10.768 10.898 22.799 1.00 7.61 67 ILE A C 1
ATOM 504 O O . ILE A 1 67 ? 9.577 11.018 22.484 1.00 8.29 67 ILE A O 1
ATOM 509 N N . ARG A 1 68 ? 11.564 9.981 22.253 1.00 7.37 68 ARG A N 1
ATOM 510 C CA . ARG A 1 68 ? 11.063 9.045 21.242 1.00 8.37 68 ARG A CA 1
ATOM 511 C C . ARG A 1 68 ? 9.932 8.177 21.788 1.00 9.16 68 ARG A C 1
ATOM 512 O O . ARG A 1 68 ? 8.934 7.947 21.113 1.00 11.20 68 ARG A O 1
ATOM 520 N N . HIS A 1 69 ? 10.090 7.702 23.020 1.00 9.06 69 HIS A N 1
ATOM 521 C CA . HIS A 1 69 ? 9.087 6.858 23.662 1.00 9.63 69 HIS A CA 1
ATOM 522 C C . HIS A 1 69 ? 7.721 7.545 23.691 1.00 9.53 69 HIS A C 1
ATOM 523 O O . HIS A 1 69 ? 6.706 6.964 23.290 1.00 10.49 69 HIS A O 1
ATOM 530 N N . PHE A 1 70 ? 7.688 8.795 24.133 1.00 8.80 70 PHE A N 1
ATOM 531 C CA . PHE A 1 70 ? 6.415 9.493 24.223 1.00 9.05 70 PHE A CA 1
ATOM 532 C C . PHE A 1 70 ? 5.874 9.932 22.864 1.00 10.58 70 PHE A C 1
ATOM 533 O O . PHE A 1 70 ? 4.656 9.962 22.661 1.00 11.65 70 PHE A O 1
ATOM 541 N N . GLN A 1 71 ? 6.770 10.227 21.927 1.00 11.24 71 GLN A N 1
ATOM 542 C CA . GLN A 1 71 ? 6.357 10.480 20.550 1.00 12.63 71 GLN A CA 1
ATOM 543 C C . GLN A 1 71 ? 5.641 9.257 19.991 1.00 13.82 71 GLN A C 1
ATOM 544 O O . GLN A 1 71 ? 4.573 9.371 19.378 1.00 14.92 71 GLN A O 1
ATOM 550 N N . GLU A 1 72 ? 6.218 8.079 20.214 1.00 15.57 72 GLU A N 1
ATOM 551 C CA . GLU A 1 72 ? 5.647 6.839 19.689 1.00 18.38 72 GLU A CA 1
ATOM 552 C C . GLU A 1 72 ? 4.275 6.542 20.294 1.00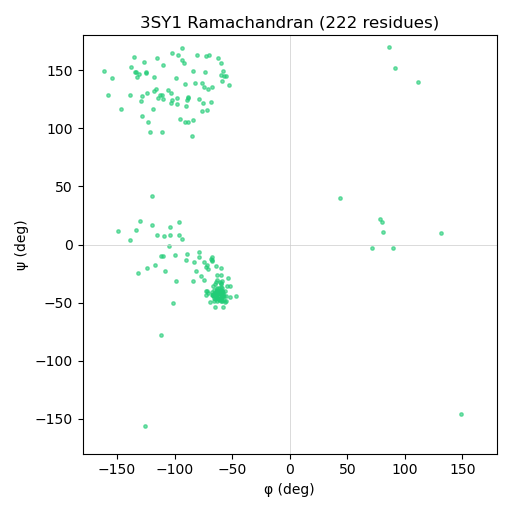 18.15 72 GLU A C 1
ATOM 553 O O . GLU A 1 72 ? 3.410 5.952 19.637 1.00 19.38 72 GLU A O 1
ATOM 559 N N . LEU A 1 73 ? 4.085 6.950 21.549 1.00 17.71 73 LEU A N 1
ATOM 560 C CA . LEU A 1 73 ? 2.810 6.766 22.243 1.00 17.55 73 LEU A CA 1
ATOM 561 C C . LEU A 1 73 ? 1.787 7.807 21.812 1.00 17.99 73 LEU A C 1
ATOM 562 O O . LEU A 1 73 ? 0.607 7.702 22.150 1.00 19.71 73 LEU A O 1
ATOM 567 N N . GLY A 1 74 ? 2.239 8.817 21.076 1.00 18.16 74 GLY A N 1
ATOM 568 C CA . GLY A 1 74 ? 1.351 9.852 20.573 1.00 19.03 74 GLY A CA 1
ATOM 569 C C . GLY A 1 74 ? 0.954 10.893 21.604 1.00 19.70 74 GLY A C 1
ATOM 570 O O . GLY A 1 74 ? -0.064 11.571 21.452 1.00 21.08 74 GLY A O 1
ATOM 571 N N . VAL A 1 75 ? 1.755 11.026 22.657 1.00 18.92 75 VAL A N 1
ATOM 572 C CA . VAL A 1 75 ? 1.491 12.019 23.688 1.00 18.64 75 VAL A CA 1
ATOM 573 C C . VAL A 1 75 ? 1.857 13.417 23.206 1.00 19.96 75 VAL A C 1
ATOM 574 O O . VAL A 1 75 ? 3.007 13.686 22.851 1.00 21.93 75 VAL A O 1
ATOM 578 N N . THR A 1 76 ? 0.878 14.311 23.210 1.00 20.56 76 THR A N 1
ATOM 579 C CA . THR A 1 76 ? 1.072 15.643 22.662 1.00 21.14 76 THR A CA 1
ATOM 580 C C . THR A 1 76 ? 1.268 16.680 23.756 1.00 18.73 76 THR A C 1
ATOM 581 O O . THR A 1 76 ? 0.975 16.431 24.930 1.00 17.94 76 THR A O 1
ATOM 585 N N . GLY A 1 77 ? 1.761 17.848 23.358 1.00 16.84 77 GLY A N 1
ATOM 586 C CA . GLY A 1 77 ? 1.856 18.979 24.259 1.00 14.69 77 GLY A CA 1
ATOM 587 C C . GLY A 1 77 ? 3.057 18.966 25.187 1.00 13.12 77 GLY A C 1
ATOM 588 O O . GLY A 1 77 ? 3.128 19.777 26.102 1.00 13.72 77 GLY A O 1
ATOM 589 N N . LEU A 1 78 ? 4.013 18.069 24.958 1.00 11.56 78 LEU A N 1
ATOM 590 C CA . LEU A 1 78 ? 5.196 18.031 25.819 1.00 10.24 78 LEU A CA 1
ATOM 591 C C . LEU A 1 78 ? 6.261 19.027 25.385 1.00 9.74 78 LEU A C 1
ATOM 592 O O . LEU A 1 78 ? 6.394 19.345 24.203 1.00 11.70 78 LEU A O 1
ATOM 597 N N . GLU A 1 79 ? 7.022 19.516 26.357 1.00 8.27 79 GLU A N 1
ATOM 598 C CA . GLU A 1 79 ? 8.187 20.339 26.080 1.00 8.34 79 GLU A CA 1
ATOM 599 C C . GLU A 1 79 ? 9.366 19.757 26.830 1.00 6.82 79 GLU A C 1
ATOM 600 O O . GLU A 1 79 ? 9.295 19.534 28.045 1.00 7.25 79 GLU A O 1
ATOM 606 N N . TRP A 1 80 ? 10.456 19.528 26.109 1.00 5.84 80 TRP A N 1
ATOM 607 C CA . TRP A 1 80 ? 11.631 18.890 26.677 1.00 4.93 80 TRP A CA 1
ATOM 608 C C . TRP A 1 80 ? 12.805 19.844 26.713 1.00 4.53 80 TRP A C 1
ATOM 609 O O . TRP A 1 80 ? 13.177 20.416 25.686 1.00 5.11 80 TRP A O 1
ATOM 620 N N . ASN A 1 81 ? 13.386 19.995 27.901 1.00 4.94 81 ASN A N 1
ATOM 621 C CA . ASN A 1 81 ? 14.537 20.863 28.119 1.00 5.03 81 ASN A CA 1
ATOM 622 C C . ASN A 1 81 ? 15.779 20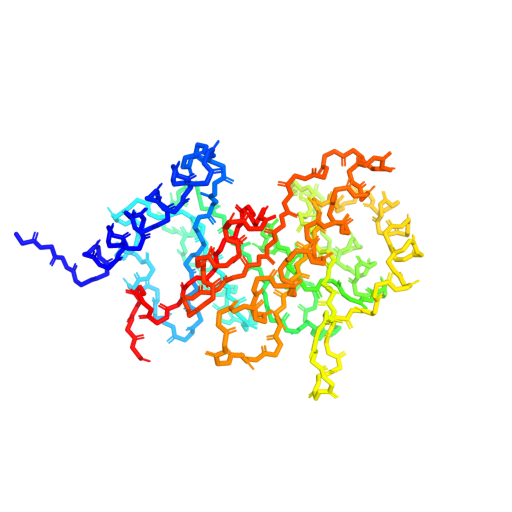.010 28.280 1.00 5.15 81 ASN A C 1
ATOM 623 O O . ASN A 1 81 ? 15.752 19.031 29.031 1.00 6.26 81 ASN A O 1
ATOM 628 N N . PHE A 1 82 ? 16.861 20.367 27.591 1.00 4.51 82 PHE A N 1
ATOM 629 C CA . PHE A 1 82 ? 18.156 19.765 27.890 1.00 4.40 82 PHE A CA 1
ATOM 630 C C . PHE A 1 82 ? 18.935 20.708 28.794 1.00 4.60 82 PHE A C 1
ATOM 631 O O . PHE A 1 82 ? 19.178 21.854 28.432 1.00 6.12 82 PHE A O 1
ATOM 639 N N . ALA A 1 83 ? 19.306 20.227 29.978 1.00 5.18 83 ALA A N 1
ATOM 640 C CA . ALA A 1 83 ? 19.930 21.088 30.980 1.00 6.44 83 ALA A CA 1
ATOM 641 C C . ALA A 1 83 ? 21.207 20.511 31.569 1.00 7.55 83 ALA A C 1
ATOM 642 O O . ALA A 1 83 ? 21.643 20.920 32.648 1.00 9.20 83 ALA A O 1
ATOM 644 N N . GLY A 1 84 ? 21.813 19.573 30.857 1.00 7.71 84 GLY A N 1
ATOM 645 C CA . GLY A 1 84 ? 23.126 19.096 31.235 1.00 8.23 84 GLY A CA 1
ATOM 646 C C . GLY A 1 84 ? 24.202 19.865 30.496 1.00 9.45 84 GLY A C 1
ATOM 647 O O . GLY A 1 84 ? 23.914 20.639 29.572 1.00 9.88 84 GLY A O 1
ATOM 648 N N . PRO A 1 85 ? 25.455 19.684 30.911 1.00 10.96 85 PRO A N 1
ATOM 649 C CA . PRO A 1 85 ? 26.533 20.283 30.135 1.00 11.91 85 PRO A CA 1
ATOM 650 C C . PRO A 1 85 ? 26.511 19.529 28.832 1.00 14.99 85 PRO A C 1
ATOM 651 O O . PRO A 1 85 ? 26.328 18.308 28.839 1.00 17.43 85 PRO A O 1
ATOM 655 N N . LEU A 1 86 ? 26.617 20.240 27.724 1.00 14.21 86 LEU A N 1
ATOM 656 C CA . LEU A 1 86 ? 26.514 19.575 26.436 1.00 14.68 86 LEU A CA 1
ATOM 657 C C . LEU A 1 86 ? 27.870 19.407 25.797 1.00 16.29 86 LEU A C 1
ATOM 658 O O . LEU A 1 86 ? 28.588 20.378 25.572 1.00 15.56 86 LEU A O 1
ATOM 663 N N . GLN A 1 87 ? 28.218 18.159 25.517 1.00 19.07 87 GLN A N 1
ATOM 664 C CA . GLN A 1 87 ? 29.442 17.870 24.795 1.00 20.39 87 GLN A CA 1
ATOM 665 C C . GLN A 1 87 ? 29.213 18.033 23.302 1.00 17.96 87 GLN A C 1
ATOM 666 O O . GLN A 1 87 ? 28.176 17.647 22.758 1.00 16.45 87 GLN A O 1
ATOM 672 N N . SER A 1 88 ? 30.201 18.619 22.647 1.00 17.71 88 SER A N 1
ATOM 673 C CA . SER A 1 88 ? 30.170 18.837 21.214 1.00 18.79 88 SER A CA 1
ATOM 674 C C . SER A 1 88 ? 29.726 17.593 20.433 1.00 17.11 88 SER A C 1
ATOM 675 O O . SER A 1 88 ? 28.908 17.696 19.516 1.00 16.88 88 SER A O 1
ATOM 678 N N . ASN A 1 89 ? 30.253 16.424 20.801 1.00 14.74 89 ASN A N 1
ATOM 679 C CA . ASN A 1 89 ? 29.956 15.183 20.075 1.00 14.66 89 ASN A CA 1
ATOM 680 C C . ASN A 1 89 ? 28.512 14.687 20.195 1.00 13.64 89 ASN A C 1
ATOM 681 O O . ASN A 1 89 ? 28.109 13.780 19.469 1.00 15.17 89 ASN A O 1
ATOM 686 N N . LYS A 1 90 ? 27.732 15.284 21.095 1.00 10.81 90 LYS A N 1
ATOM 687 C CA . LYS A 1 90 ? 26.347 14.876 21.293 1.00 10.28 90 LYS A CA 1
ATOM 688 C C . LYS A 1 90 ? 25.351 15.967 20.914 1.00 9.20 90 LYS A C 1
ATOM 689 O O . LYS A 1 90 ? 24.141 15.820 21.141 1.00 9.68 90 LYS A O 1
ATOM 695 N N . SER A 1 91 ? 25.846 17.050 20.317 1.00 8.28 91 SER A N 1
ATOM 696 C CA . SER A 1 91 ? 24.975 18.181 20.009 1.00 8.36 91 SER A CA 1
ATOM 697 C C . SER A 1 91 ? 23.890 17.861 18.987 1.00 8.23 91 SER A C 1
ATOM 698 O O . SER A 1 91 ? 22.782 18.388 19.082 1.00 8.38 91 SER A O 1
ATOM 701 N N . ARG A 1 92 ? 24.183 16.999 18.015 1.00 8.41 92 ARG A N 1
ATOM 702 C CA . ARG A 1 92 ? 23.182 16.729 16.990 1.00 8.34 92 ARG A CA 1
ATOM 703 C C . ARG A 1 92 ? 21.936 16.065 17.583 1.00 8.10 92 ARG A C 1
ATOM 704 O O . ARG A 1 92 ? 20.806 16.413 17.224 1.00 8.53 92 ARG A O 1
ATOM 712 N N . LEU A 1 93 ? 22.134 15.119 18.495 1.00 8.48 93 LEU A N 1
ATOM 713 C CA . LEU A 1 93 ? 21.007 14.488 19.171 1.00 9.09 93 LEU A CA 1
ATOM 714 C C . LEU A 1 93 ? 20.135 15.503 19.911 1.00 7.69 93 LEU A C 1
ATOM 715 O O . LEU A 1 93 ? 18.907 15.405 19.899 1.00 7.58 93 LEU A O 1
ATOM 720 N N . VAL A 1 94 ? 20.762 16.471 20.565 1.00 6.47 94 VAL A N 1
ATOM 721 C CA . VAL A 1 94 ? 19.997 17.505 21.252 1.00 6.27 94 VAL A CA 1
ATOM 722 C C . VAL A 1 94 ? 19.224 18.354 20.247 1.00 5.97 94 VAL A C 1
ATOM 723 O O . VAL A 1 94 ? 18.032 18.608 20.420 1.00 6.79 94 VAL A O 1
ATOM 727 N N . ALA A 1 95 ? 19.896 18.759 19.176 1.00 5.85 95 ALA A N 1
ATOM 728 C CA . ALA A 1 95 ? 19.276 19.611 18.164 1.00 5.95 95 ALA A CA 1
ATOM 729 C C . ALA A 1 95 ? 18.116 18.905 17.473 1.00 6.56 95 ALA A C 1
ATOM 730 O O . ALA A 1 95 ? 17.176 19.551 17.025 1.00 7.51 95 ALA A O 1
ATOM 732 N N . GLU A 1 96 ? 18.192 17.583 17.369 1.00 6.96 96 GLU A N 1
ATOM 733 C CA . GLU A 1 96 ? 17.164 16.832 16.656 1.00 8.43 96 GLU A CA 1
ATOM 734 C C . GLU A 1 96 ? 15.932 16.512 17.494 1.00 7.98 96 GLU A C 1
ATOM 735 O O . GLU A 1 96 ? 14.898 16.144 16.940 1.00 10.24 96 GLU A O 1
ATOM 741 N N . HIS A 1 97 ? 16.023 16.653 18.815 1.00 7.05 97 HIS A N 1
ATOM 742 C CA . HIS A 1 97 ? 14.952 16.141 19.674 1.00 7.05 97 HIS A CA 1
ATOM 743 C C . HIS A 1 97 ? 14.408 17.069 20.747 1.00 7.51 97 HIS A C 1
ATOM 744 O O . HIS A 1 97 ? 13.283 16.893 21.173 1.00 9.03 97 HIS A O 1
ATOM 751 N N . PHE A 1 98 ? 15.196 18.040 21.196 1.00 7.05 98 PHE A N 1
ATOM 752 C CA . PHE A 1 98 ? 14.776 18.881 22.318 1.00 5.84 98 PHE A CA 1
ATOM 753 C C . PHE A 1 98 ? 14.076 20.162 21.888 1.00 6.36 98 PHE A C 1
ATOM 754 O O . PHE A 1 98 ? 14.219 20.612 20.748 1.00 7.45 98 PHE A O 1
ATOM 762 N N . ASP A 1 99 ? 13.308 20.737 22.807 1.00 6.41 99 ASP A N 1
ATOM 763 C CA . ASP A 1 99 ? 12.604 21.985 22.544 1.00 5.78 99 ASP A CA 1
ATOM 764 C C . ASP A 1 99 ? 13.355 23.180 23.108 1.00 5.47 99 ASP A C 1
ATOM 765 O O . ASP A 1 99 ? 13.271 24.282 22.566 1.00 6.41 99 ASP A O 1
ATOM 770 N N . TRP A 1 100 ? 14.062 22.954 24.218 1.00 5.80 100 TRP A N 1
ATOM 771 C CA . TRP A 1 100 ? 14.866 23.984 24.869 1.00 5.73 100 TRP A CA 1
ATOM 772 C C . TRP A 1 100 ? 16.245 23.448 25.194 1.00 5.60 100 TRP A C 1
ATOM 773 O O . TRP A 1 100 ? 16.386 22.279 25.571 1.00 6.17 100 TRP A O 1
ATOM 784 N N . CYS A 1 101 ? 17.251 24.313 25.079 1.00 5.41 101 CYS A N 1
ATOM 785 C CA A CYS A 1 101 ? 18.548 24.025 25.677 0.66 5.40 101 CYS A CA 1
ATOM 786 C CA B CYS A 1 101 ? 18.580 24.069 25.634 0.34 6.73 101 CYS A CA 1
ATOM 787 C C . CYS A 1 101 ? 18.877 25.150 26.646 1.00 5.71 101 CYS A C 1
ATOM 788 O O . CYS A 1 101 ? 18.938 26.318 26.277 1.00 6.97 101 CYS A O 1
ATOM 793 N N . ILE A 1 102 ? 19.065 24.754 27.899 1.00 5.92 102 ILE A N 1
ATOM 794 C CA . ILE A 1 102 ? 19.181 25.663 29.032 1.00 6.78 102 ILE A CA 1
ATOM 795 C C . ILE A 1 102 ? 20.616 26.097 29.315 1.00 7.02 102 ILE A C 1
ATOM 796 O O . ILE A 1 102 ? 20.844 27.051 30.054 1.00 8.13 102 ILE A O 1
ATOM 801 N N . THR A 1 103 ? 21.580 25.413 28.711 1.00 6.93 103 THR A N 1
ATOM 802 C CA . THR A 1 103 ? 22.962 25.520 29.155 1.00 7.53 103 THR A CA 1
ATOM 803 C C . THR A 1 103 ? 23.922 26.043 28.093 1.00 8.27 103 THR A C 1
ATOM 804 O O . THR A 1 103 ? 25.037 25.547 27.956 1.00 10.55 103 THR A O 1
ATOM 808 N N . ILE A 1 104 ? 23.509 27.052 27.336 1.00 6.24 104 ILE A N 1
ATOM 809 C CA . ILE A 1 104 ? 24.439 27.617 26.351 1.00 6.88 104 ILE A CA 1
ATOM 810 C C . ILE A 1 104 ? 25.475 28.496 27.053 1.00 6.60 104 ILE A C 1
ATOM 811 O O . ILE A 1 104 ? 25.135 29.523 27.645 1.00 7.64 104 ILE A O 1
ATOM 816 N N . ASP A 1 105 ? 26.739 28.088 27.007 1.00 6.84 105 ASP A N 1
ATOM 817 C CA . ASP A 1 105 ? 27.795 28.900 27.603 1.00 7.59 105 ASP A CA 1
ATOM 818 C C . ASP A 1 105 ? 29.002 29.064 26.696 1.00 8.73 105 ASP A C 1
ATOM 819 O O . ASP A 1 105 ? 30.054 29.542 27.120 1.00 10.74 105 ASP A O 1
ATOM 824 N N . ARG A 1 106 ? 28.843 28.688 25.433 1.00 8.75 106 ARG A N 1
ATOM 825 C CA . ARG A 1 106 ? 29.886 28.961 24.459 1.00 13.07 106 ARG A CA 1
ATOM 826 C C . ARG A 1 106 ? 29.302 29.044 23.071 1.00 11.85 106 ARG A C 1
ATOM 827 O O . ARG A 1 106 ? 28.363 28.327 22.728 1.00 11.93 106 ARG A O 1
ATOM 835 N N . LEU A 1 107 ? 29.856 29.945 22.279 1.00 11.27 107 LEU A N 1
ATOM 836 C CA . LEU A 1 107 ? 29.342 30.181 20.947 1.00 11.43 107 LEU A CA 1
ATOM 837 C C . LEU A 1 107 ? 29.436 28.932 20.080 1.00 11.27 107 LEU A C 1
ATOM 838 O O . LEU A 1 107 ? 28.542 28.667 19.279 1.00 10.96 107 LEU A O 1
ATOM 843 N N . ARG A 1 108 ? 30.508 28.160 20.237 1.00 12.42 108 ARG A N 1
ATOM 844 C CA . ARG A 1 108 ? 30.701 26.986 19.390 1.00 14.34 108 ARG A CA 1
ATOM 845 C C . ARG A 1 108 ? 29.542 26.002 19.513 1.00 12.50 108 ARG A C 1
ATOM 846 O O . ARG A 1 108 ? 29.100 25.421 18.522 1.00 13.93 108 ARG A O 1
ATOM 854 N N . ILE A 1 109 ? 29.047 25.811 20.733 1.00 11.17 109 ILE A N 1
ATOM 855 C CA . ILE A 1 109 ? 27.972 24.855 20.937 1.00 11.00 109 ILE A CA 1
ATOM 856 C C . ILE A 1 109 ? 26.663 25.402 20.371 1.00 9.73 109 ILE A C 1
ATOM 857 O O . ILE A 1 109 ? 25.894 24.662 19.757 1.00 9.85 109 ILE A O 1
ATOM 862 N N . ALA A 1 110 ? 26.416 26.697 20.559 1.00 8.07 110 ALA A N 1
ATOM 863 C CA . ALA A 1 110 ? 25.233 27.315 19.968 1.00 7.85 110 ALA A CA 1
ATOM 864 C C . ALA A 1 110 ? 25.265 27.187 18.455 1.00 7.90 110 ALA A C 1
ATOM 865 O O . ALA A 1 110 ? 24.251 26.904 17.826 1.00 8.16 110 ALA A O 1
ATOM 867 N N . THR A 1 111 ? 26.435 27.397 17.870 1.00 8.64 111 THR A N 1
ATOM 868 C CA . THR A 1 111 ? 26.558 27.329 16.423 1.00 9.37 111 THR A CA 1
ATOM 869 C C . THR A 1 111 ? 26.292 25.920 15.908 1.00 8.55 111 THR A C 1
ATOM 870 O O . THR A 1 111 ? 25.615 25.752 14.896 1.00 9.17 111 THR A O 1
ATOM 874 N N . ARG A 1 112 ? 26.817 24.909 16.599 1.00 8.89 112 ARG A N 1
ATOM 875 C CA . ARG A 1 112 ? 26.540 23.527 16.219 1.00 8.71 112 ARG A CA 1
ATOM 876 C C . ARG A 1 112 ? 25.052 23.203 16.309 1.00 8.24 112 ARG A C 1
ATOM 877 O O . ARG A 1 112 ? 24.488 22.592 15.403 1.00 9.12 112 ARG A O 1
ATOM 885 N N . LEU A 1 113 ? 24.417 23.589 17.411 1.00 7.48 113 LEU A N 1
ATOM 886 C CA . LEU A 1 113 ? 22.993 23.325 17.565 1.00 7.32 113 LEU A CA 1
ATOM 887 C C . LEU A 1 113 ? 22.206 23.977 16.433 1.00 6.75 113 LEU A C 1
ATOM 888 O O . LEU A 1 113 ? 21.310 23.362 15.850 1.00 7.99 113 LEU A O 1
ATOM 893 N N . ASN A 1 114 ? 22.549 25.225 16.123 1.00 6.34 114 ASN A N 1
ATOM 894 C CA . ASN A 1 114 ? 21.928 25.946 15.019 1.00 6.87 114 ASN A CA 1
ATOM 895 C C . ASN A 1 114 ? 22.079 25.189 13.706 1.00 7.60 114 ASN A C 1
ATOM 896 O O . ASN A 1 114 ? 21.113 25.024 12.948 1.00 8.88 114 ASN A O 1
ATOM 901 N N . ASP A 1 115 ? 23.300 24.735 13.437 1.00 8.77 115 ASP A N 1
ATOM 902 C CA . ASP A 1 115 ? 23.604 24.082 12.172 1.00 9.57 115 ASP A CA 1
ATOM 903 C C . ASP A 1 115 ? 23.022 22.680 12.049 1.00 9.10 115 ASP A C 1
ATOM 904 O O . ASP A 1 115 ? 22.858 22.169 10.944 1.00 11.55 115 ASP A O 1
ATOM 909 N N . GLN A 1 116 ? 22.686 22.075 13.182 1.00 8.14 116 GLN A N 1
ATOM 910 C CA . GLN A 1 116 ? 22.199 20.704 13.208 1.00 8.45 116 GLN A CA 1
ATOM 911 C C . GLN A 1 116 ? 20.689 20.595 13.433 1.00 8.14 116 GLN A C 1
ATOM 912 O O . GLN A 1 116 ? 20.139 19.495 13.435 1.00 9.55 116 GLN A O 1
ATOM 918 N N . ARG A 1 117 ? 20.015 21.727 13.606 1.00 6.99 117 ARG A N 1
ATOM 919 C CA . ARG A 1 117 ? 18.567 21.713 13.803 1.00 7.91 117 ARG A CA 1
ATOM 920 C C . ARG A 1 117 ? 17.870 21.267 12.514 1.00 8.26 117 ARG A C 1
ATOM 921 O O . ARG A 1 117 ? 18.055 21.892 11.471 1.00 10.68 117 ARG A O 1
ATOM 929 N N . PRO A 1 118 ? 17.069 20.188 12.566 1.00 8.09 118 PRO A N 1
ATOM 930 C CA . PRO A 1 118 ? 16.414 19.752 11.321 1.00 9.01 118 PRO A CA 1
ATOM 931 C C . PRO A 1 118 ? 15.526 20.836 10.726 1.00 9.41 118 PRO A C 1
ATOM 932 O O . PRO A 1 118 ? 14.909 21.609 11.454 1.00 9.87 118 PRO A O 1
ATOM 936 N N . ALA A 1 119 ? 15.459 20.876 9.400 1.00 10.26 119 ALA A N 1
ATOM 937 C CA . ALA A 1 119 ? 14.732 21.923 8.696 1.00 10.91 119 ALA A CA 1
ATOM 938 C C . ALA A 1 119 ? 13.254 21.980 9.037 1.00 10.94 119 ALA A C 1
ATOM 939 O O . ALA A 1 119 ? 12.637 23.034 8.938 1.00 11.07 119 ALA A O 1
ATOM 941 N N . GLU A 1 120 ? 12.677 20.857 9.443 1.00 11.06 120 GLU A N 1
ATOM 942 C CA . GLU A 1 120 ? 11.233 20.838 9.619 1.00 12.30 120 GLU A CA 1
ATOM 943 C C . GLU A 1 120 ? 10.797 21.248 11.026 1.00 11.70 120 GLU A C 1
ATOM 944 O O . GLU A 1 120 ? 9.610 21.448 11.266 1.00 13.63 120 GLU A O 1
ATOM 950 N N . LEU A 1 121 ? 11.752 21.400 11.943 1.00 9.76 121 LEU A N 1
ATOM 951 C CA . LEU A 1 121 ? 11.418 21.712 13.334 1.00 9.67 121 LEU A CA 1
ATOM 952 C C . LEU A 1 121 ? 11.397 23.207 13.616 1.00 9.39 121 LEU A C 1
ATOM 953 O O . LEU A 1 121 ? 12.043 23.982 12.916 1.00 9.88 121 LEU A O 1
ATOM 958 N N . PRO A 1 122 ? 10.661 23.618 14.661 1.00 9.67 122 PRO A N 1
ATOM 959 C CA . PRO A 1 122 ? 10.700 25.021 15.079 1.00 10.33 122 PRO A CA 1
ATOM 960 C C . PRO A 1 122 ? 12.121 25.355 15.523 1.00 9.07 122 PRO A C 1
ATOM 961 O O . PRO A 1 122 ? 12.884 24.448 15.852 1.00 9.12 122 PRO A O 1
ATOM 965 N N . PRO A 1 123 ? 12.4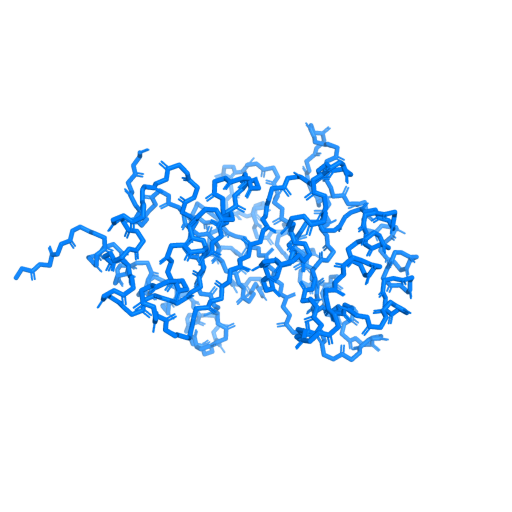75 26.644 15.562 1.00 8.08 123 PRO A N 1
ATOM 966 C CA . PRO A 1 123 ? 13.792 26.971 16.115 1.00 8.31 123 PRO A CA 1
ATOM 967 C C . PRO A 1 123 ? 13.921 26.460 17.539 1.00 7.53 123 PRO A C 1
ATOM 968 O O . PRO A 1 123 ? 12.931 26.389 18.274 1.00 8.87 123 PRO A O 1
ATOM 972 N N . LEU A 1 124 ? 15.142 26.108 17.924 1.00 6.66 124 LEU A N 1
ATOM 973 C CA . LEU A 1 124 ? 15.405 25.608 19.271 1.00 6.29 124 LEU A CA 1
ATOM 974 C C . LEU A 1 124 ? 15.469 26.782 20.253 1.00 6.04 124 LEU A C 1
ATOM 975 O O . LEU A 1 124 ? 16.233 27.720 20.048 1.00 6.68 124 LEU A O 1
ATOM 980 N N . ASN A 1 125 ? 14.661 26.741 21.310 1.00 4.63 125 ASN A N 1
ATOM 981 C CA . ASN A 1 125 ? 14.738 27.763 22.350 1.00 4.95 125 ASN A CA 1
ATOM 982 C C . ASN A 1 125 ? 16.012 27.587 23.147 1.00 5.57 125 ASN A C 1
ATOM 983 O O . ASN A 1 125 ? 16.342 26.466 23.541 1.00 6.92 125 ASN A O 1
ATOM 988 N N . VAL A 1 126 ? 16.724 28.682 23.392 1.00 5.20 126 VAL A N 1
ATOM 989 C CA . VAL A 1 126 ? 17.951 28.593 24.178 1.00 5.83 126 VAL A CA 1
ATOM 990 C C . VAL A 1 126 ? 18.037 29.661 25.249 1.00 5.58 126 VAL A C 1
ATOM 991 O O . VAL A 1 126 ? 17.516 30.761 25.087 1.00 6.38 126 VAL A O 1
ATOM 995 N N . LEU A 1 127 ? 18.693 29.307 26.352 1.00 5.61 127 LEU A N 1
ATOM 996 C CA . LEU A 1 127 ? 19.049 30.261 27.398 1.00 4.81 127 LEU A CA 1
ATOM 997 C C . LEU A 1 127 ? 20.564 30.295 27.494 1.00 5.60 127 LEU A C 1
ATOM 998 O O . LEU A 1 127 ? 21.219 29.265 27.328 1.00 6.05 127 LEU A O 1
ATOM 1003 N N . ILE A 1 128 ? 21.117 31.473 27.772 1.00 5.76 128 ILE A N 1
ATOM 1004 C CA . ILE A 1 128 ? 22.540 31.590 28.068 1.00 5.53 128 ILE A CA 1
ATOM 1005 C C . ILE A 1 128 ? 22.754 31.399 29.565 1.00 5.42 128 ILE A C 1
ATOM 1006 O O . ILE A 1 128 ? 22.106 32.047 30.383 1.00 5.25 128 ILE A O 1
ATOM 1011 N N . GLN A 1 129 ? 23.640 30.476 29.908 1.00 5.52 129 GLN A N 1
ATOM 1012 C CA . GLN A 1 129 ? 23.898 30.135 31.300 1.00 5.49 129 GLN A CA 1
ATOM 1013 C C . GLN A 1 129 ? 24.986 31.028 31.878 1.00 5.39 129 GLN A C 1
ATOM 1014 O O . GLN A 1 129 ? 26.079 31.139 31.315 1.00 6.23 129 GLN A O 1
ATOM 1020 N N . ILE A 1 130 ? 24.674 31.670 32.999 1.00 5.14 130 ILE A N 1
ATOM 1021 C CA . ILE A 1 130 ? 25.620 32.518 33.705 1.00 6.39 130 ILE A CA 1
ATOM 1022 C C . ILE A 1 130 ? 26.147 31.762 34.917 1.00 5.95 130 ILE A C 1
ATOM 1023 O O . ILE A 1 130 ? 25.362 31.211 35.694 1.00 5.99 130 ILE A O 1
ATOM 1028 N N . ASN A 1 131 ? 27.464 31.736 35.091 1.00 5.20 131 ASN A N 1
ATOM 1029 C CA . ASN A 1 131 ? 28.041 31.295 36.360 1.00 5.62 131 ASN A CA 1
ATOM 1030 C C . ASN A 1 131 ? 28.057 32.506 37.278 1.00 6.39 131 ASN A C 1
ATOM 1031 O O . ASN A 1 131 ? 28.974 33.327 37.238 1.00 8.74 131 ASN A O 1
ATOM 1036 N N . ILE A 1 132 ? 27.006 32.638 38.078 1.00 7.05 132 ILE A N 1
ATOM 1037 C CA . ILE A 1 132 ? 26.808 33.831 38.885 1.00 7.78 132 ILE A CA 1
ATOM 1038 C C . ILE A 1 132 ? 27.573 33.802 40.214 1.00 7.86 132 ILE A C 1
ATOM 1039 O O . ILE A 1 132 ? 27.990 34.846 40.705 1.00 9.80 132 ILE A O 1
ATOM 1044 N N . SER A 1 133 ? 27.775 32.618 40.792 1.00 7.93 133 SER A N 1
ATOM 1045 C CA . SER A 1 133 ? 28.344 32.572 42.137 1.00 8.41 133 SER A CA 1
ATOM 1046 C C . SER A 1 133 ? 29.198 31.351 42.446 1.00 9.08 133 SER A C 1
ATOM 1047 O O . SER A 1 133 ? 29.548 31.137 43.601 1.00 11.43 133 SER A O 1
ATOM 1050 N N . ASP A 1 134 ? 29.558 30.555 41.443 1.00 8.02 134 ASP A N 1
ATOM 1051 C CA . ASP A 1 134 ? 30.232 29.293 41.743 1.00 7.46 134 ASP A CA 1
ATOM 1052 C C . ASP A 1 134 ? 31.702 29.256 41.314 1.00 8.33 134 ASP A C 1
ATOM 1053 O O . ASP A 1 134 ? 32.032 28.970 40.161 1.00 7.82 134 ASP A O 1
ATOM 1058 N N . GLU A 1 135 ? 32.587 29.538 42.261 1.00 10.06 135 GLU A N 1
ATOM 1059 C CA . GLU A 1 135 ? 34.016 29.532 41.976 1.00 12.68 135 GLU A CA 1
ATOM 1060 C C . GLU A 1 135 ? 34.540 28.128 41.689 1.00 10.89 135 GLU A C 1
ATOM 1061 O O . GLU A 1 135 ? 35.662 27.969 41.213 1.00 12.37 135 GLU A O 1
ATOM 1067 N N . ASN A 1 136 ? 33.734 27.112 41.980 1.00 8.91 136 ASN A N 1
ATOM 1068 C CA . ASN A 1 136 ? 34.164 25.731 41.797 1.00 8.78 136 ASN A CA 1
ATOM 1069 C C . ASN A 1 136 ? 33.544 25.083 40.565 1.00 9.51 136 ASN A C 1
ATOM 1070 O O . ASN A 1 136 ? 33.565 23.863 40.421 1.00 10.40 136 ASN A O 1
ATOM 1075 N N . SER A 1 137 ? 32.986 25.907 39.685 1.00 9.30 137 SER A N 1
ATOM 1076 C CA . SER A 1 137 ? 32.429 25.420 38.433 1.00 9.92 137 SER A CA 1
ATOM 1077 C C . SER A 1 137 ? 33.043 26.141 37.254 1.00 9.95 137 SER A C 1
ATOM 1078 O O . SER A 1 137 ? 33.409 27.310 37.354 1.00 11.20 137 SER A O 1
ATOM 1081 N N . LYS A 1 138 ? 33.147 25.431 36.136 1.00 9.91 138 LYS A N 1
ATOM 1082 C CA . LYS A 1 138 ? 33.537 26.046 34.874 1.00 11.84 138 LYS A CA 1
ATOM 1083 C C . LYS A 1 138 ? 32.371 26.114 33.891 1.00 9.67 138 LYS A C 1
ATOM 1084 O O . LYS A 1 138 ? 32.560 26.477 32.732 1.00 11.21 138 LYS A O 1
ATOM 1090 N N . SER A 1 139 ? 31.172 25.760 34.345 1.00 8.18 139 SER A N 1
ATOM 1091 C CA . SER A 1 139 ? 29.974 25.859 33.501 1.00 7.79 139 SER A CA 1
ATOM 1092 C C . SER A 1 139 ? 29.293 27.217 33.666 1.00 7.63 139 SER A C 1
ATOM 1093 O O . SER A 1 139 ? 29.145 27.707 34.777 1.00 9.41 139 SER A O 1
ATOM 1096 N N . GLY A 1 140 ? 28.837 27.801 32.563 1.00 7.12 140 GLY A N 1
ATOM 1097 C CA . GLY A 1 140 ? 28.267 29.136 32.600 1.00 7.36 140 GLY A CA 1
ATOM 1098 C C . GLY A 1 140 ? 29.319 30.200 32.335 1.00 7.78 140 GLY A C 1
ATOM 1099 O O . GLY A 1 140 ? 30.502 30.009 32.622 1.00 9.57 140 GLY A O 1
ATOM 1100 N N . ILE A 1 141 ? 28.898 31.331 31.784 1.00 7.64 141 ILE A N 1
ATOM 1101 C CA . ILE A 1 141 ? 29.834 32.419 31.531 1.00 7.33 141 ILE A CA 1
ATOM 1102 C C . ILE A 1 141 ? 29.794 33.450 32.648 1.00 7.89 141 ILE A C 1
ATOM 1103 O O . ILE A 1 141 ? 28.849 33.499 33.433 1.00 8.14 141 ILE A O 1
ATOM 1108 N N . GLN A 1 142 ? 30.826 34.280 32.712 1.00 9.89 142 GLN A N 1
ATOM 1109 C CA . GLN A 1 142 ? 30.798 35.436 33.592 1.00 11.29 142 GLN A CA 1
ATOM 1110 C C . GLN A 1 142 ? 29.876 36.483 32.989 1.00 10.66 142 GLN A C 1
ATOM 1111 O O . GLN A 1 142 ? 29.774 36.586 31.763 1.00 10.94 142 GLN A O 1
ATOM 1117 N N . LEU A 1 143 ? 29.214 37.269 33.834 1.00 10.80 143 LEU A N 1
ATOM 1118 C CA . LEU A 1 143 ? 28.316 38.304 33.334 1.00 11.59 143 LEU A CA 1
ATOM 1119 C C . LEU A 1 143 ? 29.014 39.234 32.357 1.00 10.87 143 LEU A C 1
ATOM 1120 O O . LEU A 1 143 ? 28.400 39.707 31.404 1.00 11.89 143 LEU A O 1
ATOM 1125 N N . ALA A 1 144 ? 30.291 39.514 32.599 1.00 10.51 144 ALA A N 1
ATOM 1126 C CA . ALA A 1 144 ? 31.043 40.400 31.713 1.00 11.11 144 ALA A CA 1
ATOM 1127 C C . ALA A 1 144 ? 31.108 39.892 30.272 1.00 11.83 144 ALA A C 1
ATOM 1128 O O . ALA A 1 144 ? 31.376 40.670 29.363 1.00 14.82 144 ALA A O 1
ATOM 1130 N N . GLU A 1 145 ? 30.871 38.597 30.068 1.00 10.04 145 GLU A N 1
ATOM 1131 C CA A GLU A 1 145 ? 30.949 37.985 28.740 0.60 10.09 145 GLU A CA 1
ATOM 1132 C CA B GLU A 1 145 ? 30.952 38.025 28.725 0.40 10.61 145 GLU A CA 1
ATOM 1133 C C . GLU A 1 145 ? 29.583 37.917 28.054 1.00 9.43 145 GLU A C 1
ATOM 1134 O O . GLU A 1 145 ? 29.474 37.465 26.906 1.00 8.98 145 GLU A O 1
ATOM 1145 N N . LEU A 1 146 ? 28.538 38.340 28.756 1.00 8.86 146 LEU A N 1
ATOM 1146 C CA . LEU A 1 146 ? 27.166 38.193 28.252 1.00 8.81 146 LEU A CA 1
ATOM 1147 C C . LEU A 1 146 ? 26.877 38.966 26.962 1.00 9.69 146 LEU A C 1
ATOM 1148 O O . LEU A 1 146 ? 26.309 38.410 26.032 1.00 9.96 146 LEU A O 1
ATOM 1153 N N . ASP A 1 147 ? 27.249 40.243 26.906 1.00 10.99 147 ASP A N 1
ATOM 1154 C CA . ASP A 1 147 ? 26.954 41.052 25.724 1.00 12.51 147 ASP A CA 1
ATOM 1155 C C . ASP A 1 147 ? 27.499 40.399 24.448 1.00 10.45 147 ASP A C 1
ATOM 1156 O O . ASP A 1 147 ? 26.823 40.359 23.411 1.00 10.85 147 ASP A O 1
ATOM 1161 N N . GLU A 1 148 ? 28.732 39.909 24.522 1.00 9.71 148 GLU A N 1
ATOM 1162 C CA . GLU A 1 148 ? 29.391 39.292 23.378 1.00 8.56 148 GLU A CA 1
ATOM 1163 C C . GLU A 1 148 ? 28.691 38.002 22.958 1.00 7.73 148 GLU A C 1
ATOM 1164 O O . GLU A 1 148 ? 28.396 37.804 21.779 1.00 9.35 148 GLU A O 1
ATOM 1170 N N . LEU A 1 149 ? 28.410 37.123 23.917 1.00 7.62 149 LEU A N 1
ATOM 1171 C CA . LEU A 1 149 ? 27.773 35.858 23.580 1.00 7.04 149 LEU A CA 1
ATOM 1172 C C . LEU A 1 149 ? 26.337 36.057 23.093 1.00 7.59 149 LEU A C 1
ATOM 1173 O O . LEU A 1 149 ? 25.921 35.448 22.108 1.00 8.08 149 LEU A O 1
ATOM 1178 N N . ALA A 1 150 ? 25.583 36.912 23.772 1.00 8.03 150 ALA A N 1
ATOM 1179 C CA . ALA A 1 150 ? 24.192 37.145 23.389 1.00 7.56 150 ALA A CA 1
ATOM 1180 C C . ALA A 1 150 ? 24.077 37.689 21.968 1.00 7.23 150 ALA A C 1
ATOM 1181 O O . ALA A 1 150 ? 23.199 37.275 21.212 1.00 7.78 150 ALA A O 1
ATOM 1183 N N . ALA A 1 151 ? 24.949 38.625 21.607 1.00 8.08 151 ALA A N 1
ATOM 1184 C CA . ALA A 1 151 ? 24.873 39.200 20.265 1.00 7.96 151 ALA A CA 1
ATOM 1185 C C . ALA A 1 151 ? 25.104 38.123 19.204 1.00 9.00 151 ALA A C 1
ATOM 1186 O O . ALA A 1 151 ? 24.423 38.091 18.179 1.00 11.54 151 ALA A O 1
ATOM 1188 N N . ALA A 1 152 ? 26.052 37.227 19.461 1.00 8.72 152 ALA A N 1
ATOM 1189 C CA . ALA A 1 152 ? 26.356 36.166 18.514 1.00 9.77 152 ALA A CA 1
ATOM 1190 C C . ALA A 1 152 ? 25.241 35.121 18.449 1.00 9.93 152 ALA A C 1
ATOM 1191 O O . ALA A 1 152 ? 24.868 34.671 17.369 1.00 12.03 152 ALA A O 1
ATOM 1193 N N . VAL A 1 153 ? 24.697 34.742 19.601 1.00 9.32 153 VAL A N 1
ATOM 1194 C CA . VAL A 1 153 ? 23.649 33.741 19.629 1.00 8.34 153 VAL A CA 1
ATOM 1195 C C . VAL A 1 153 ? 22.383 34.267 18.961 1.00 8.08 153 VAL A C 1
ATOM 1196 O O . VAL A 1 153 ? 21.683 33.522 18.277 1.00 9.21 153 VAL A O 1
ATOM 1200 N N . ALA A 1 154 ? 22.113 35.559 19.139 1.00 9.41 154 ALA A N 1
ATOM 1201 C CA . ALA A 1 154 ? 20.929 36.184 18.563 1.00 9.96 154 ALA A CA 1
ATOM 1202 C C . ALA A 1 154 ? 20.941 36.179 17.031 1.00 11.96 154 ALA A C 1
ATOM 1203 O O . ALA A 1 154 ? 19.897 36.342 16.401 1.00 14.61 154 ALA A O 1
ATOM 1205 N N . GLU A 1 155 ? 22.115 35.981 16.438 1.00 11.87 155 GLU A N 1
ATOM 1206 C CA . GLU A 1 155 ? 22.251 35.960 14.982 1.00 13.39 155 GLU A CA 1
ATOM 1207 C C . GLU A 1 155 ? 22.164 34.556 14.380 1.00 12.08 155 GLU A C 1
ATOM 1208 O O . GLU A 1 155 ? 22.341 34.380 13.170 1.00 14.90 155 GLU A O 1
ATOM 1214 N N . LEU A 1 156 ? 21.881 33.560 15.217 1.00 9.09 156 LEU A N 1
ATOM 1215 C CA . LEU A 1 156 ? 21.720 32.187 14.744 1.00 9.05 156 LEU A CA 1
ATOM 1216 C C . LEU A 1 156 ? 20.240 31.902 14.503 1.00 8.97 156 LEU A C 1
ATOM 1217 O O . LEU A 1 156 ? 19.462 31.801 15.440 1.00 9.35 156 LEU A O 1
ATOM 1222 N N . PRO A 1 157 ? 19.839 31.793 13.229 1.00 8.08 157 PRO A N 1
ATOM 1223 C CA . PRO A 1 157 ? 18.409 31.873 12.914 1.00 7.99 157 PRO A CA 1
ATOM 1224 C C . PRO A 1 157 ? 17.593 30.644 13.271 1.00 7.95 157 PRO A C 1
ATOM 1225 O O . PRO A 1 157 ? 16.368 30.741 13.289 1.00 9.92 157 PRO A O 1
ATOM 1229 N N . ARG A 1 158 ? 18.239 29.517 13.535 1.00 8.31 158 ARG A N 1
ATOM 1230 C CA . ARG A 1 158 ? 17.515 28.312 13.922 1.00 7.30 158 ARG A CA 1
ATOM 1231 C C . ARG A 1 158 ? 17.457 28.129 15.436 1.00 7.64 158 ARG A C 1
ATOM 1232 O O . ARG A 1 158 ? 17.003 27.087 15.920 1.00 8.33 158 ARG A O 1
ATOM 1240 N N . LEU A 1 159 ? 17.910 29.149 16.165 1.00 6.88 159 LEU A N 1
ATOM 1241 C CA . LEU A 1 159 ? 17.724 29.229 17.608 1.00 7.09 159 LEU A CA 1
ATOM 1242 C C . LEU A 1 159 ? 16.825 30.418 17.932 1.00 7.57 159 LEU A C 1
ATOM 1243 O O . LEU A 1 159 ? 16.671 31.336 17.131 1.00 8.37 159 LEU A O 1
ATOM 1248 N N . ARG A 1 160 ? 16.247 30.401 19.126 1.00 7.84 160 ARG A N 1
ATOM 1249 C CA . ARG A 1 160 ? 15.541 31.555 19.648 1.00 8.45 160 ARG A CA 1
ATOM 1250 C C . ARG A 1 160 ? 16.103 31.836 21.032 1.00 6.92 160 ARG A C 1
ATOM 1251 O O . ARG A 1 160 ? 15.902 31.041 21.956 1.00 8.00 160 ARG A O 1
ATOM 1259 N N . LEU A 1 161 ? 16.827 32.942 21.175 1.00 6.34 161 LEU A N 1
ATOM 1260 C CA . LEU A 1 161 ? 17.350 33.348 22.478 1.00 5.69 161 LEU A CA 1
ATOM 1261 C C . LEU A 1 161 ? 16.209 33.852 23.345 1.00 5.44 161 LEU A C 1
ATOM 1262 O O . LEU A 1 161 ? 15.576 34.856 23.022 1.00 7.64 161 LEU A O 1
ATOM 1267 N N . ARG A 1 162 ? 15.943 33.150 24.445 1.00 5.53 162 ARG A N 1
ATOM 1268 C CA . ARG A 1 162 ? 14.770 33.436 25.264 1.00 6.20 162 ARG A CA 1
ATOM 1269 C C . ARG A 1 162 ? 15.120 34.050 26.610 1.00 6.34 162 ARG A C 1
ATOM 1270 O O . ARG A 1 162 ? 14.227 34.493 27.321 1.00 7.08 162 ARG A O 1
ATOM 1278 N N . GLY A 1 163 ? 16.403 34.069 26.963 1.00 5.75 163 GLY A N 1
ATOM 1279 C CA . GLY A 1 163 ? 16.809 34.608 28.246 1.00 6.13 163 GLY A CA 1
ATOM 1280 C C . GLY A 1 163 ? 18.034 33.951 28.848 1.00 5.63 163 GLY A C 1
ATOM 1281 O O . GLY A 1 163 ? 18.950 33.558 28.127 1.00 5.84 163 GLY A O 1
ATOM 1282 N N . LEU A 1 164 ? 18.041 33.850 30.180 1.00 5.77 164 LEU A N 1
ATOM 1283 C CA . LEU A 1 164 ? 19.202 33.426 30.942 1.00 6.23 164 LEU A CA 1
ATOM 1284 C C . LEU A 1 164 ? 18.861 32.276 31.870 1.00 5.43 164 LEU A C 1
ATOM 1285 O O . LEU A 1 164 ? 17.705 32.090 32.264 1.00 5.95 164 LEU A O 1
ATOM 1290 N N . SER A 1 165 ? 19.893 31.529 32.240 1.00 5.79 165 SER A N 1
ATOM 1291 C CA . SER A 1 165 ? 19.782 30.518 33.268 1.00 5.58 165 SER A CA 1
ATOM 1292 C C . SER A 1 165 ? 20.972 30.631 34.203 1.00 4.77 165 SER A C 1
ATOM 1293 O O . SER A 1 165 ? 21.993 31.228 33.861 1.00 5.50 165 SER A O 1
ATOM 1296 N N . ALA A 1 166 ? 20.846 30.052 35.389 1.00 5.19 166 ALA A N 1
ATOM 1297 C CA . ALA A 1 166 ? 21.993 29.931 36.288 1.00 5.46 166 ALA A CA 1
ATOM 1298 C C . ALA A 1 166 ? 21.716 28.871 37.323 1.00 5.84 166 ALA A C 1
ATOM 1299 O O . ALA A 1 166 ? 20.570 28.678 37.724 1.00 6.45 166 ALA A O 1
ATOM 1301 N N . ILE A 1 167 ? 22.782 28.212 37.761 1.00 5.74 167 ILE A N 1
ATOM 1302 C CA . ILE A 1 167 ? 22.738 27.380 38.947 1.00 6.25 167 ILE A CA 1
ATOM 1303 C C . ILE A 1 167 ? 23.782 27.924 39.925 1.00 6.39 167 ILE A C 1
ATOM 1304 O O . ILE A 1 167 ? 24.979 27.658 39.804 1.00 6.73 167 ILE A O 1
ATOM 1309 N N . PRO A 1 168 ? 23.328 28.752 40.872 1.00 6.69 168 PRO A N 1
ATOM 1310 C CA . PRO A 1 168 ? 24.245 29.306 41.875 1.00 6.25 168 PRO A CA 1
ATOM 1311 C C . PRO A 1 168 ? 24.919 28.201 42.687 1.00 6.93 168 PRO A C 1
ATOM 1312 O O . PRO A 1 168 ? 24.406 27.086 42.785 1.00 8.48 168 PRO A O 1
ATOM 1316 N N . ALA A 1 169 ? 26.074 28.506 43.260 1.00 7.00 169 ALA A N 1
ATOM 1317 C CA . ALA A 1 169 ? 26.639 27.616 44.263 1.00 7.74 169 ALA A CA 1
ATOM 1318 C C . ALA A 1 169 ? 25.599 27.417 45.363 1.00 9.49 169 ALA A C 1
ATOM 1319 O O . ALA A 1 169 ? 24.842 28.342 45.666 1.00 9.48 169 ALA A O 1
ATOM 1321 N N . PRO A 1 170 ? 25.545 26.211 45.953 1.00 11.44 170 PRO A N 1
ATOM 1322 C CA . PRO A 1 170 ? 24.596 25.996 47.052 1.00 13.14 170 PRO A CA 1
ATOM 1323 C C . PRO A 1 170 ? 24.874 26.968 48.189 1.00 14.21 170 PRO A C 1
ATOM 1324 O O . PRO A 1 170 ? 26.032 27.245 48.517 1.00 16.49 170 PRO A O 1
ATOM 1328 N N . GLU A 1 171 ? 23.812 27.483 48.794 1.00 14.84 171 GLU A N 1
ATOM 1329 C CA . GLU A 1 171 ? 23.950 28.550 49.766 1.00 15.80 171 GLU A CA 1
ATOM 1330 C C . GLU A 1 171 ? 23.010 28.301 50.934 1.00 17.56 171 GLU A C 1
ATOM 1331 O O . GLU A 1 171 ? 21.824 28.076 50.730 1.00 18.95 171 GLU A O 1
ATOM 1337 N N . SER A 1 172 ? 23.541 28.340 52.154 1.00 17.99 172 SER A N 1
ATOM 1338 C CA . SER A 1 172 ? 22.750 28.007 53.338 1.00 18.81 172 SER A CA 1
ATOM 1339 C C . SER A 1 172 ? 21.881 29.162 53.835 1.00 18.35 172 SER A C 1
ATOM 1340 O O . SER A 1 172 ? 20.886 28.943 54.524 1.00 20.18 172 SER A O 1
ATOM 1343 N N . GLU A 1 173 ? 22.258 30.386 53.486 1.00 15.75 173 GLU A N 1
ATOM 1344 C CA . GLU A 1 173 ? 21.580 31.562 54.020 1.00 14.85 173 GLU A CA 1
ATOM 1345 C C . GLU A 1 173 ? 20.616 32.158 53.003 1.00 11.30 173 GLU A C 1
ATOM 1346 O O . GLU A 1 173 ? 21.014 32.487 51.883 1.00 10.12 173 GLU A O 1
ATOM 1352 N N . TYR A 1 174 ? 19.355 32.300 53.402 1.00 10.44 174 TYR A N 1
ATOM 1353 C CA . TYR A 1 174 ? 18.341 32.900 52.546 1.00 9.42 174 TYR A CA 1
ATOM 1354 C C . TYR A 1 174 ? 18.783 34.259 51.981 1.00 9.17 174 TYR A C 1
ATOM 1355 O O . TYR A 1 174 ? 18.616 34.538 50.793 1.00 8.48 174 TYR A O 1
ATOM 1364 N N . VAL A 1 175 ? 19.346 35.111 52.826 1.00 9.61 175 VAL A N 1
ATOM 1365 C CA . VAL A 1 175 ? 19.702 36.448 52.376 1.00 10.33 175 VAL A CA 1
ATOM 1366 C C . VAL A 1 175 ? 20.701 36.410 51.217 1.00 9.86 175 VAL A C 1
ATOM 1367 O O . VAL A 1 175 ? 20.634 37.232 50.300 1.00 9.97 175 VAL A O 1
ATOM 1371 N N . ARG A 1 176 ? 21.621 35.454 51.257 1.00 9.69 176 ARG A N 1
ATOM 1372 C CA . ARG A 1 176 ? 22.595 35.315 50.189 1.00 11.16 176 ARG A CA 1
ATOM 1373 C C . ARG A 1 176 ? 21.935 34.764 48.929 1.00 9.12 176 ARG A C 1
ATOM 1374 O O . ARG A 1 176 ? 22.251 35.188 47.818 1.00 8.73 176 ARG A O 1
ATOM 1382 N N . GLN A 1 177 ? 21.024 33.812 49.097 1.00 8.12 177 GLN A N 1
ATOM 1383 C CA . GLN A 1 177 ? 20.283 33.288 47.949 1.00 6.62 177 GLN A CA 1
ATOM 1384 C C . GLN A 1 177 ? 19.562 34.421 47.243 1.00 7.00 177 GLN A C 1
ATOM 1385 O O . GLN A 1 177 ? 19.583 34.521 46.019 1.00 7.68 177 GLN A O 1
ATOM 1391 N N . PHE A 1 178 ? 18.924 35.290 48.021 1.00 6.73 178 PHE A N 1
ATOM 1392 C CA . PHE A 1 178 ? 18.199 36.386 47.420 1.00 7.28 178 PHE A CA 1
ATOM 1393 C C . PHE A 1 178 ? 19.125 37.376 46.719 1.00 6.73 178 PHE A C 1
ATOM 1394 O O . PHE A 1 178 ? 18.833 37.821 45.612 1.00 7.86 178 PHE A O 1
ATOM 1402 N N . GLU A 1 179 ? 20.240 37.722 47.357 1.00 7.16 179 GLU A N 1
ATOM 1403 C CA . GLU A 1 179 ? 21.189 38.653 46.751 1.00 8.51 179 GLU A CA 1
ATOM 1404 C C . GLU A 1 179 ? 21.700 38.134 45.398 1.00 8.28 179 GLU A C 1
ATOM 1405 O O . GLU A 1 179 ? 21.780 38.877 44.408 1.00 8.75 179 GLU A O 1
ATOM 1411 N N . VAL A 1 180 ? 22.034 36.852 45.347 1.00 7.43 180 VAL A N 1
ATOM 1412 C CA . VAL A 1 180 ? 22.498 36.267 44.105 1.00 7.35 180 VAL A CA 1
ATOM 1413 C C . VAL A 1 180 ? 21.391 36.244 43.049 1.00 6.85 180 VAL A C 1
ATOM 1414 O O . VAL A 1 180 ? 21.640 36.573 41.881 1.00 7.01 180 VAL A O 1
ATOM 1418 N N . ALA A 1 181 ? 20.174 35.866 43.449 1.00 5.44 181 ALA A N 1
ATOM 1419 C CA . ALA A 1 181 ? 19.057 35.834 42.510 1.00 6.76 181 ALA A CA 1
ATOM 1420 C C . ALA A 1 181 ? 18.752 37.237 41.985 1.00 7.25 181 ALA A C 1
ATOM 1421 O O . ALA A 1 181 ? 18.419 37.415 40.801 1.00 8.48 181 ALA A O 1
ATOM 1423 N N . ARG A 1 182 ? 18.872 38.237 42.858 1.00 7.72 182 ARG A N 1
ATOM 1424 C CA . ARG A 1 182 ? 18.665 39.631 42.467 1.00 8.84 182 ARG A CA 1
ATOM 1425 C C . ARG A 1 182 ? 19.659 40.051 41.382 1.00 8.13 182 ARG A C 1
ATOM 1426 O O . ARG A 1 182 ? 19.296 40.763 40.438 1.00 9.16 182 ARG A O 1
ATOM 1434 N N . GLN A 1 183 ? 20.910 39.613 41.511 1.00 7.80 183 GLN A N 1
ATOM 1435 C CA . GLN A 1 183 ? 21.913 39.898 40.481 1.00 7.86 183 GLN A CA 1
ATOM 1436 C C . GLN A 1 183 ? 21.488 39.329 39.133 1.00 7.71 183 GLN A C 1
ATOM 1437 O O . GLN A 1 183 ? 21.635 39.983 38.097 1.00 8.71 183 GLN A O 1
ATOM 1443 N N . MET A 1 184 ? 20.957 38.110 39.144 1.00 6.98 184 MET A N 1
ATOM 1444 C CA . MET A 1 184 ? 20.462 37.517 37.912 1.00 6.30 184 MET A CA 1
ATOM 1445 C C . MET A 1 184 ? 19.257 38.267 37.351 1.00 6.73 184 MET A C 1
ATOM 1446 O O . MET A 1 184 ? 19.132 38.443 36.139 1.00 7.76 184 MET A O 1
ATOM 1451 N N . ALA A 1 185 ? 18.369 38.712 38.229 1.00 6.91 185 ALA A N 1
ATOM 1452 C CA . ALA A 1 185 ? 17.192 39.453 37.783 1.00 8.31 185 ALA A CA 1
ATOM 1453 C C . ALA A 1 185 ? 17.583 40.763 37.116 1.00 8.51 185 ALA A C 1
ATOM 1454 O O . ALA A 1 185 ? 16.961 41.170 36.133 1.00 9.64 185 ALA A O 1
ATOM 1456 N N . VAL A 1 186 ? 18.607 41.422 37.653 1.00 8.51 186 VAL A N 1
ATOM 1457 C CA . VAL A 1 186 ? 19.101 42.658 37.061 1.00 10.10 186 VAL A CA 1
ATOM 1458 C C . VAL A 1 186 ? 19.694 42.401 35.671 1.00 9.68 186 VAL A C 1
ATOM 1459 O O . VAL A 1 186 ? 19.430 43.146 34.727 1.00 11.71 186 VAL A O 1
ATOM 1463 N N . ALA A 1 187 ? 20.488 41.343 35.540 1.00 8.96 187 ALA A N 1
ATOM 1464 C CA . ALA A 1 187 ? 21.067 40.999 34.244 1.00 8.66 187 ALA A CA 1
ATOM 1465 C C . ALA A 1 187 ? 19.968 40.686 33.227 1.00 8.77 187 ALA A C 1
ATOM 1466 O O . ALA A 1 187 ? 20.034 41.109 32.074 1.00 9.55 187 ALA A O 1
ATOM 1468 N N . PHE A 1 188 ? 18.960 39.946 33.676 1.00 7.91 188 PHE A N 1
ATOM 1469 C CA . PHE A 1 188 ? 17.807 39.566 32.862 1.00 7.97 188 PHE A CA 1
ATOM 1470 C C . PHE A 1 188 ? 17.040 40.803 32.393 1.00 8.81 188 PHE A C 1
ATOM 1471 O O . PHE A 1 188 ? 16.726 40.940 31.211 1.00 9.93 188 PHE A O 1
ATOM 1479 N N . ALA A 1 189 ? 16.756 41.720 33.314 1.00 9.32 189 ALA A N 1
ATOM 1480 C CA . ALA A 1 189 ? 16.060 42.948 32.943 1.00 10.81 189 ALA A CA 1
ATOM 1481 C C . ALA A 1 189 ? 16.829 43.736 31.883 1.00 12.08 189 ALA A C 1
ATOM 1482 O O . ALA A 1 189 ? 16.239 44.294 30.951 1.00 13.09 189 ALA A O 1
ATOM 1484 N N . GLY A 1 190 ? 18.151 43.777 32.023 1.00 12.09 190 GLY A N 1
ATOM 1485 C CA . GLY A 1 190 ? 18.977 44.507 31.074 1.00 12.49 190 GLY A CA 1
ATOM 1486 C C . GLY A 1 190 ? 18.923 43.849 29.708 1.00 12.99 190 GLY A C 1
ATOM 1487 O O . GLY A 1 190 ? 18.815 44.518 28.687 1.00 14.65 190 GLY A O 1
ATOM 1488 N N . LEU A 1 191 ? 18.986 42.521 29.688 1.00 12.04 191 LEU A N 1
ATOM 1489 C CA . LEU A 1 191 ? 18.949 41.782 28.433 1.00 11.44 191 LEU A CA 1
ATOM 1490 C C . LEU A 1 191 ? 17.658 42.074 27.659 1.00 11.57 191 LEU A C 1
ATOM 1491 O O . LEU A 1 191 ? 17.658 42.171 26.426 1.00 12.53 191 LEU A O 1
ATOM 1496 N N . LYS A 1 192 ? 16.560 42.220 28.390 1.00 12.60 192 LYS A N 1
ATOM 1497 C CA . LYS A 1 192 ? 15.266 42.528 27.792 1.00 14.78 192 LYS A CA 1
ATOM 1498 C C . LYS A 1 192 ? 15.278 43.831 27.010 1.00 16.55 192 LYS A C 1
ATOM 1499 O O . LYS A 1 192 ? 14.542 43.981 26.043 1.00 17.75 192 LYS A O 1
ATOM 1505 N N . THR A 1 193 ? 16.089 44.787 27.441 1.00 17.64 193 THR 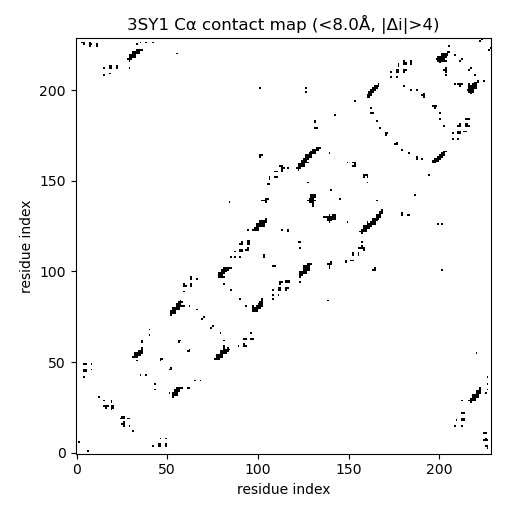A N 1
ATOM 1506 C CA . THR A 1 193 ? 16.100 46.082 26.772 1.00 18.50 193 THR A CA 1
ATOM 1507 C C . THR A 1 193 ? 16.901 46.035 25.479 1.00 19.36 193 THR A C 1
ATOM 1508 O O . THR A 1 193 ? 16.906 46.997 24.706 1.00 20.54 193 THR A O 1
ATOM 1512 N N . ARG A 1 194 ? 17.567 44.912 25.229 1.00 18.52 194 ARG A N 1
ATOM 1513 C CA . ARG A 1 194 ? 18.477 44.831 24.088 1.00 19.02 194 ARG A CA 1
ATOM 1514 C C . ARG A 1 194 ? 18.073 43.804 23.030 1.00 18.15 194 ARG A C 1
ATOM 1515 O O . ARG A 1 194 ? 18.550 43.872 21.899 1.00 19.28 194 ARG A O 1
ATOM 1523 N N . TYR A 1 195 ? 17.193 42.873 23.393 1.00 16.46 195 TYR A N 1
ATOM 1524 C CA . TYR A 1 195 ? 16.799 41.777 22.501 1.00 14.94 195 TYR A CA 1
ATOM 1525 C C . TYR A 1 195 ? 15.306 41.514 22.560 1.00 14.95 195 TYR A C 1
ATOM 1526 O O . TYR A 1 195 ? 14.676 41.779 23.580 1.00 15.14 195 TYR A O 1
ATOM 1535 N N . PRO A 1 196 ? 14.733 40.993 21.463 1.00 15.23 196 PRO A N 1
ATOM 1536 C CA . PRO A 1 196 ? 13.305 40.669 21.452 1.00 15.62 196 PRO A CA 1
ATOM 1537 C C . PRO A 1 196 ? 13.040 39.328 22.139 1.00 15.97 196 PRO A C 1
ATOM 1538 O O . PRO A 1 196 ? 13.965 38.542 22.330 1.00 15.25 196 PRO A O 1
ATOM 1542 N N . HIS A 1 197 ? 11.791 39.078 22.514 1.00 16.75 197 HIS A N 1
ATOM 1543 C CA . HIS A 1 197 ? 11.397 37.806 23.130 1.00 16.18 197 HIS A CA 1
ATOM 1544 C C . HIS A 1 197 ? 12.348 37.261 24.201 1.00 13.66 197 HIS A C 1
ATOM 1545 O O . HIS A 1 197 ? 12.592 36.047 24.283 1.00 12.25 197 HIS A O 1
ATOM 1552 N N . ILE A 1 198 ? 12.871 38.161 25.032 1.00 11.88 198 ILE A N 1
ATOM 1553 C CA . ILE A 1 198 ? 13.556 37.748 26.249 1.00 10.48 198 ILE A CA 1
ATOM 1554 C C . ILE A 1 198 ? 12.488 37.652 27.330 1.00 9.56 198 ILE A C 1
ATOM 1555 O O . ILE A 1 198 ? 11.982 38.671 27.816 1.00 11.78 198 ILE A O 1
ATOM 1560 N N . ASP A 1 199 ? 12.119 36.427 27.691 1.00 8.47 199 ASP A N 1
ATOM 1561 C CA . ASP A 1 199 ? 11.010 36.221 28.617 1.00 7.80 199 ASP A CA 1
ATOM 1562 C C . ASP A 1 199 ? 11.261 35.136 29.652 1.00 7.56 199 ASP A C 1
ATOM 1563 O O . ASP A 1 199 ? 10.376 34.824 30.444 1.00 9.68 199 ASP A O 1
ATOM 1568 N N . THR A 1 200 ? 12.460 34.566 29.655 1.00 6.68 200 THR A N 1
ATOM 1569 C CA . THR A 1 200 ? 12.729 33.411 30.505 1.00 6.54 200 THR A CA 1
ATOM 1570 C C . THR A 1 200 ? 13.978 33.584 31.346 1.00 5.93 200 THR A C 1
ATOM 1571 O O . THR A 1 200 ? 15.055 33.837 30.822 1.00 6.57 200 THR A O 1
ATOM 1575 N N . LEU A 1 201 ? 13.818 33.455 32.658 1.00 5.61 201 LEU A N 1
ATOM 1576 C CA . LEU A 1 201 ? 14.944 33.421 33.581 1.00 5.58 201 LEU A CA 1
ATOM 1577 C C . LEU A 1 201 ? 14.808 32.119 34.345 1.00 5.71 201 LEU A C 1
ATOM 1578 O O . LEU A 1 201 ? 13.916 31.969 35.190 1.00 5.78 201 LEU A O 1
ATOM 1583 N N . ALA A 1 202 ? 15.654 31.158 33.994 1.00 5.16 202 ALA A N 1
ATOM 1584 C CA . ALA A 1 202 ? 15.619 29.833 34.597 1.00 5.71 202 ALA A CA 1
ATOM 1585 C C . ALA A 1 202 ? 16.535 29.824 35.803 1.00 5.85 202 ALA A C 1
ATOM 1586 O O . ALA A 1 202 ? 17.764 29.826 35.674 1.00 6.85 202 ALA A O 1
ATOM 1588 N N . LEU A 1 203 ? 15.929 29.838 36.985 1.00 6.15 203 LEU A N 1
ATOM 1589 C CA . LEU A 1 203 ? 16.682 30.015 38.211 1.00 6.43 203 LEU A CA 1
ATOM 1590 C C . LEU A 1 203 ? 15.872 29.459 39.367 1.00 5.76 203 LEU A C 1
ATOM 1591 O O . LEU A 1 203 ? 14.706 29.811 39.543 1.00 6.68 203 LEU A O 1
ATOM 1596 N N . GLY A 1 204 ? 16.498 28.597 40.152 1.00 5.98 204 GLY A N 1
ATOM 1597 C CA . GLY A 1 204 ? 15.878 28.095 41.354 1.00 6.40 204 GLY A CA 1
ATOM 1598 C C . GLY A 1 204 ? 15.510 26.633 41.305 1.00 6.83 204 GLY A C 1
ATOM 1599 O O . GLY A 1 204 ? 15.058 26.117 40.283 1.00 8.04 204 GLY A O 1
ATOM 1600 N N . GLN A 1 205 ? 15.749 25.972 42.435 1.00 7.31 205 GLN A N 1
ATOM 1601 C CA . GLN A 1 205 ? 15.350 24.600 42.695 1.00 9.14 205 GLN A CA 1
ATOM 1602 C C . GLN A 1 205 ? 14.553 24.665 44.000 1.00 10.96 205 GLN A C 1
ATOM 1603 O O . GLN A 1 205 ? 14.023 25.719 44.344 1.00 14.34 205 GLN A O 1
ATOM 1609 N N . SER A 1 206 ? 14.464 23.575 44.744 1.00 10.56 206 SER A N 1
ATOM 1610 C CA . SER A 1 206 ? 13.626 23.594 45.938 1.00 11.14 206 SER A CA 1
ATOM 1611 C C . SER A 1 206 ? 14.161 24.475 47.058 1.00 11.82 206 SER A C 1
ATOM 1612 O O . SER A 1 206 ? 13.428 25.290 47.616 1.00 11.88 206 SER A O 1
ATOM 1615 N N . ASP A 1 207 ? 15.435 24.309 47.390 1.00 12.83 207 ASP A N 1
ATOM 1616 C CA . ASP A 1 207 ? 15.986 24.971 48.569 1.00 14.25 207 ASP A CA 1
ATOM 1617 C C . ASP A 1 207 ? 16.132 26.479 48.410 1.00 12.41 207 ASP A C 1
ATOM 1618 O O . ASP A 1 207 ? 16.202 27.207 49.401 1.00 13.16 207 ASP A O 1
ATOM 1623 N N . ASP A 1 208 ? 16.180 26.952 47.172 1.00 9.50 208 ASP A N 1
ATOM 1624 C CA . ASP A 1 208 ? 16.317 28.384 46.930 1.00 8.73 208 ASP A CA 1
ATOM 1625 C C . ASP A 1 208 ? 15.137 28.961 46.147 1.00 8.24 208 ASP A C 1
ATOM 1626 O O . ASP A 1 208 ? 15.216 30.076 45.644 1.00 8.56 208 ASP A O 1
ATOM 1631 N N . MET A 1 209 ? 14.030 28.227 46.095 1.00 9.43 209 MET A N 1
ATOM 1632 C CA A MET A 1 209 ? 12.865 28.633 45.318 0.57 10.28 209 MET A CA 1
ATOM 1633 C CA B MET A 1 209 ? 12.890 28.662 45.286 0.43 10.44 209 MET A CA 1
ATOM 1634 C C . MET A 1 209 ? 12.284 29.972 45.778 1.00 9.17 209 MET A C 1
ATOM 1635 O O . MET A 1 209 ? 11.933 30.828 44.968 1.00 8.88 209 MET A O 1
ATOM 1644 N N . GLU A 1 210 ? 12.167 30.145 47.093 1.00 8.22 210 GLU A N 1
ATOM 1645 C CA . GLU A 1 210 ? 11.550 31.358 47.621 1.00 7.99 210 GLU A CA 1
ATOM 1646 C C . GLU A 1 210 ? 12.335 32.599 47.203 1.00 7.80 210 GLU A C 1
ATOM 1647 O O . GLU A 1 210 ? 11.766 33.603 46.743 1.00 8.96 210 GLU A O 1
ATOM 1653 N N . ALA A 1 211 ? 13.649 32.528 47.364 1.00 7.33 211 ALA A N 1
ATOM 1654 C CA . ALA A 1 211 ? 14.518 33.618 46.944 1.00 7.13 211 ALA A CA 1
ATOM 1655 C C . ALA A 1 211 ? 14.423 33.855 45.440 1.00 6.66 211 ALA A C 1
ATOM 1656 O O . ALA A 1 211 ? 14.299 34.994 44.995 1.00 7.61 211 ALA A O 1
ATOM 1658 N N . ALA A 1 212 ? 14.488 32.781 44.660 1.00 6.81 212 ALA A N 1
ATOM 1659 C CA . ALA A 1 212 ? 14.461 32.913 43.205 1.00 7.19 212 ALA A CA 1
ATOM 1660 C C . ALA A 1 212 ? 13.175 33.570 42.718 1.00 6.88 212 ALA A C 1
ATOM 1661 O O . ALA A 1 212 ? 13.199 34.462 41.866 1.00 7.21 212 ALA A O 1
ATOM 1663 N N . ILE A 1 213 ? 12.041 33.114 43.233 1.00 6.64 213 ILE A N 1
ATOM 1664 C CA . ILE A 1 213 ? 10.766 33.686 42.810 1.00 6.97 213 ILE A CA 1
ATOM 1665 C C . ILE A 1 213 ? 10.637 35.150 43.234 1.00 7.25 213 ILE A C 1
ATOM 1666 O O . ILE A 1 213 ? 10.214 35.998 42.445 1.00 8.34 213 ILE A O 1
ATOM 1671 N N . ALA A 1 214 ? 11.007 35.458 44.475 1.00 7.08 214 ALA A N 1
ATOM 1672 C CA . ALA A 1 214 ? 10.939 36.844 44.925 1.00 7.92 214 ALA A CA 1
ATOM 1673 C C . ALA A 1 214 ? 11.809 37.766 44.077 1.00 8.71 214 ALA A C 1
ATOM 1674 O O . ALA A 1 214 ? 11.471 38.935 43.866 1.00 10.96 214 ALA A O 1
ATOM 1676 N N . ALA A 1 215 ? 12.932 37.241 43.599 1.00 8.19 215 ALA A N 1
ATOM 1677 C CA . ALA A 1 215 ? 13.877 38.046 42.840 1.00 8.94 215 ALA A CA 1
ATOM 1678 C C . ALA A 1 215 ? 13.429 38.294 41.403 1.00 9.66 215 ALA A C 1
ATOM 1679 O O . ALA A 1 215 ? 13.818 39.292 40.808 1.00 11.69 215 ALA A O 1
ATOM 1681 N N . GLY A 1 216 ? 12.632 37.383 40.847 1.00 9.21 216 GLY A N 1
ATOM 1682 C CA . GLY A 1 216 ? 12.175 37.517 39.475 1.00 9.19 216 GLY A CA 1
ATOM 1683 C C . GLY A 1 216 ? 12.317 36.302 38.567 1.00 8.96 216 GLY A C 1
ATOM 1684 O O . GLY A 1 216 ? 12.103 36.420 37.360 1.00 10.36 216 GLY A O 1
ATOM 1685 N N . SER A 1 217 ? 12.662 35.138 39.118 1.00 7.25 217 SER A N 1
ATOM 1686 C CA . SER A 1 217 ? 12.759 33.935 38.285 1.00 6.59 217 SER A CA 1
ATOM 1687 C C . SER A 1 217 ? 11.448 33.656 37.568 1.00 6.45 217 SER A C 1
ATOM 1688 O O . SER A 1 217 ? 10.378 33.893 38.126 1.00 7.55 217 SER A O 1
ATOM 1691 N N . THR A 1 218 ? 11.518 33.141 36.340 1.00 5.91 218 THR A N 1
ATOM 1692 C CA . THR A 1 218 ? 10.293 32.751 35.643 1.00 6.18 218 THR A CA 1
ATOM 1693 C C . THR A 1 218 ? 10.160 31.246 35.438 1.00 6.98 218 THR A C 1
ATOM 1694 O O . THR A 1 218 ? 9.109 30.782 35.011 1.00 7.64 218 THR A O 1
ATOM 1698 N N . MET A 1 219 ? 11.215 30.486 35.721 1.00 6.34 219 MET A N 1
ATOM 1699 C CA . MET A 1 219 ? 11.221 29.049 35.408 1.00 6.06 219 MET A CA 1
ATOM 1700 C C . MET A 1 219 ? 12.032 28.352 36.495 1.00 6.28 219 MET A C 1
ATOM 1701 O O . MET A 1 219 ? 13.222 28.625 36.666 1.00 6.79 219 MET A O 1
ATOM 1706 N N . VAL A 1 220 ? 11.369 27.478 37.249 1.00 6.21 220 VAL A N 1
ATOM 1707 C CA A VAL A 1 220 ? 12.035 26.752 38.319 0.49 7.49 220 VAL A CA 1
ATOM 1708 C CA B VAL A 1 220 ? 11.986 26.754 38.351 0.51 7.68 220 VAL A CA 1
ATOM 1709 C C . VAL A 1 220 ? 12.036 25.268 37.992 1.00 7.51 220 VAL A C 1
ATOM 1710 O O . VAL A 1 220 ? 11.075 24.734 37.440 1.00 8.78 220 VAL A O 1
ATOM 1717 N N . ALA A 1 221 ? 13.148 24.607 38.298 1.00 6.81 221 ALA A N 1
ATOM 1718 C CA . ALA A 1 221 ? 13.353 23.220 37.893 1.00 7.25 221 ALA A CA 1
ATOM 1719 C C . ALA A 1 221 ? 13.516 22.350 39.128 1.00 7.13 221 ALA A C 1
ATOM 1720 O O . ALA A 1 221 ? 14.464 22.524 39.895 1.00 8.92 221 ALA A O 1
ATOM 1722 N N . ILE A 1 222 ? 12.585 21.421 39.312 1.00 7.07 222 ILE A N 1
ATOM 1723 C CA . ILE A 1 222 ? 12.500 20.640 40.535 1.00 7.29 222 ILE A CA 1
ATOM 1724 C C . ILE A 1 222 ? 12.562 19.150 40.230 1.00 6.20 222 ILE A C 1
ATOM 1725 O O . ILE A 1 222 ? 11.820 18.652 39.376 1.00 6.56 222 ILE A O 1
ATOM 1730 N N . GLY A 1 223 ? 13.431 18.439 40.948 1.00 6.94 223 GLY A N 1
ATOM 1731 C CA . GLY A 1 223 ? 13.598 17.007 40.763 1.00 6.90 223 GLY A CA 1
ATOM 1732 C C . GLY A 1 223 ? 13.117 16.209 41.962 1.00 7.50 223 GLY A C 1
ATOM 1733 O O . GLY A 1 223 ? 12.032 15.635 41.935 1.00 8.32 223 GLY A O 1
ATOM 1734 N N . THR A 1 224 ? 13.933 16.170 43.012 1.00 8.58 224 THR A N 1
ATOM 1735 C CA . THR A 1 224 ? 13.667 15.329 44.174 1.00 10.19 224 THR A CA 1
ATOM 1736 C C . THR A 1 224 ? 12.314 15.601 44.814 1.00 9.71 224 THR A C 1
ATOM 1737 O O . THR A 1 224 ? 11.610 14.671 45.221 1.00 9.53 224 THR A O 1
ATOM 1741 N N . ALA A 1 225 ? 11.935 16.873 44.895 1.00 8.70 225 ALA A N 1
ATOM 1742 C CA . ALA A 1 225 ? 10.661 17.220 45.521 1.00 7.67 225 ALA A CA 1
ATOM 1743 C C . ALA A 1 225 ? 9.444 16.745 44.732 1.00 7.96 225 ALA A C 1
ATOM 1744 O O . ALA A 1 225 ? 8.336 16.720 45.256 1.00 10.82 225 ALA A O 1
ATOM 1746 N N . ILE A 1 226 ? 9.655 16.344 43.482 1.00 7.36 226 ILE A N 1
ATOM 1747 C CA . ILE A 1 226 ? 8.592 15.757 42.676 1.00 7.60 226 ILE A CA 1
ATOM 1748 C C . ILE A 1 226 ? 8.709 14.233 42.606 1.00 8.31 226 ILE A C 1
ATOM 1749 O O . ILE A 1 226 ? 7.741 13.524 42.871 1.00 9.49 226 ILE A O 1
ATOM 1754 N N . PHE A 1 227 ? 9.897 13.731 42.274 1.00 8.53 227 PHE A N 1
ATOM 1755 C CA . PHE A 1 227 ? 10.068 12.308 41.959 1.00 9.81 227 PHE A CA 1
ATOM 1756 C C . PHE A 1 227 ? 10.628 11.461 43.092 1.00 14.09 227 PHE A C 1
ATOM 1757 O O . PHE A 1 227 ? 10.674 10.232 42.991 1.00 15.64 227 PHE A O 1
ATOM 1765 N N . GLY A 1 228 ? 11.062 12.118 44.161 1.00 16.59 228 GLY A N 1
ATOM 1766 C CA . GLY A 1 228 ? 11.686 11.424 45.272 1.00 20.48 228 GLY A CA 1
ATOM 1767 C C . GLY A 1 228 ? 13.169 11.230 45.033 1.00 25.84 228 GLY A C 1
ATOM 1768 O O . GLY A 1 228 ? 13.668 11.466 43.930 1.00 24.99 228 GLY A O 1
ATOM 1769 N N . ALA A 1 229 ? 13.875 10.792 46.071 1.00 31.12 229 ALA A N 1
ATOM 1770 C CA . ALA A 1 229 ? 15.314 10.579 45.983 1.00 35.66 229 ALA A CA 1
ATOM 1771 C C . ALA A 1 229 ? 15.651 9.485 44.978 1.00 38.25 229 ALA A C 1
ATOM 1772 O O . ALA A 1 229 ? 16.633 9.589 44.244 1.00 40.10 229 ALA A O 1
#

Sequence (229 aa):
MMNDIAHNLAQVRDKISAAATRCCGRSPEEITLVAVSKTKPASAIAEAIDAGQRQFSEHYVQEGVDKIRHFQELGVTGLEWNFAGPLQSNKSRLVAEHFDWCCITIDRLRIATRLNDQRPAELPPLNVLIQINISDENSKSGIQLAEELDELAAAVAELPRLRLRGLSAIPAPESEYVRQFEVARQMAVAFAGLKTRYPHIDTLALGQSDDMMEAAIAAGSTMVVAIGTAIFGA

InterPro domains:
  IPR001608 Alanine racemase, N-terminal [PF01168] (7-229)
  IPR011078 Pyridoxal phosphate homeostasis protein [MF_02087] (6-228)
  IPR011078 Pyridoxal phosphate homeostasis protein [PIRSF004848] (4-234)
  IPR011078 Pyridoxal phosphate homeostasis protein [PS01211] (79-93)
  IPR011078 Pyridoxal phosphate homeostasis protein [PTHR10146] (3-234)
  IPR011078 Pyridoxal phosphate homeostasis protein [TIGR00044] (1-229)
  IPR029066 PLP-binding barrel [G3DSA:3.20.20.10] (1-228)
  IPR029066 PLP-binding barrel [SSF51419] (1-227)